Protein 7X2X (pdb70)

Structure (mmCIF, N/CA/C/O backbone):
data_7X2X
#
_entry.id   7X2X
#
_cell.length_a   78.616
_cell.length_b   78.616
_cell.length_c   163.064
_cell.angle_alpha   90.000
_cell.angle_beta   90.000
_cell.angle_gamma   90.000
#
_symmetry.space_group_name_H-M   'P 43 21 2'
#
loop_
_entity.id
_entity.type
_entity.pdbx_description
1 polymer PycR1
2 branched alpha-D-mannopyranose-(1-2)-alpha-D-mannopyranose-(1-6)-[alpha-D-mannopyranose-(1-3)]alpha-D-mannopyranose-(1-6)-[beta-D-mannopyranose-(6-3)]beta-D-mannopyranose-(1-4)-2-acetamido-2-deoxy-beta-D-glucopyranose-(1-4)-2-acetamido-2-deoxy-beta-D-glucopyranose
3 branched alpha-D-mannopyranose-(1-3)-alpha-D-mannopyranose-(1-6)-beta-D-mannopyranose-(1-4)-2-acetamido-2-deoxy-beta-D-glucopyranose-(1-4)-2-acetamido-2-deoxy-beta-D-glucopyranose
4 non-polymer GLYCEROL
5 non-polymer (1R,2E,6E,9E)-2,5,5,9-tetramethylcycloundeca-2,6,9-trien-1-ol
6 non-polymer 'CALCIUM ION'
7 non-polymer 1,2-ETHANEDIOL
8 non-polymer 'CHLORIDE ION'
9 water water
#
loop_
_atom_site.group_PDB
_atom_site.id
_atom_site.type_symbol
_atom_site.label_atom_id
_atom_site.label_alt_id
_atom_site.label_comp_id
_atom_site.label_asym_id
_atom_site.label_entity_id
_atom_site.label_seq_id
_atom_site.pdbx_PDB_ins_code
_atom_site.Cartn_x
_atom_site.Cartn_y
_atom_site.Cartn_z
_atom_site.occupancy
_atom_site.B_iso_or_equiv
_atom_site.auth_seq_id
_atom_site.auth_comp_id
_atom_site.auth_asym_id
_atom_site.auth_atom_id
_atom_site.pdbx_PDB_model_num
ATOM 1 N N . VAL A 1 49 ? 48.43651 59.68301 77.13474 1.000 57.14937 29 VAL A N 1
ATOM 2 C CA . VAL A 1 49 ? 48.53247 59.71039 78.59383 1.000 60.17459 29 VAL A CA 1
ATOM 3 C C . VAL A 1 49 ? 49.31865 60.94511 79.00416 1.000 49.98830 29 VAL A C 1
ATOM 4 O O . VAL A 1 49 ? 49.51216 61.21337 80.18882 1.000 59.89712 29 VAL A O 1
ATOM 8 N N . LYS A 1 50 ? 49.76793 61.69388 78.00535 1.000 49.73537 30 LYS A N 1
ATOM 9 C CA . LYS A 1 50 ? 50.26552 63.03914 78.23575 1.000 50.04122 30 LYS A CA 1
ATOM 10 C C . LYS A 1 50 ? 49.08552 63.98174 78.47289 1.000 41.67628 30 LYS A C 1
ATOM 11 O O . LYS A 1 50 ? 48.15400 64.03094 77.66564 1.000 42.90034 30 LYS A O 1
ATOM 17 N N . LEU A 1 51 ? 49.11792 64.71881 79.58907 1.000 41.47520 31 LEU A N 1
ATOM 18 C CA . LEU A 1 51 ? 48.13885 65.77229 79.85201 1.000 37.51320 31 LEU A CA 1
ATOM 19 C C . LEU A 1 51 ? 48.81651 67.13812 79.81400 1.000 39.87586 31 LEU A C 1
ATOM 20 O O . LEU A 1 51 ? 50.00569 67.25426 80.13694 1.000 41.57153 31 LEU A O 1
ATOM 25 N N . PRO A 1 52 ? 48.10571 68.20019 79.39453 1.000 35.77342 32 PRO A N 1
ATOM 26 C CA . PRO A 1 52 ? 46.70579 68.20122 78.94221 1.000 33.44418 32 PRO A CA 1
ATOM 27 C C . PRO A 1 52 ? 46.53337 67.55792 77.57847 1.000 33.58288 32 PRO A C 1
ATOM 28 O O . PRO A 1 52 ? 47.46678 67.53053 76.77888 1.000 32.76967 32 PRO A O 1
ATOM 32 N N . LEU A 1 53 ? 45.33191 67.04577 77.32983 1.000 30.41417 33 LEU A N 1
ATOM 33 C CA . LEU A 1 53 ? 45.02340 66.40269 76.07630 1.000 27.17903 33 LEU A CA 1
ATOM 34 C C . LEU A 1 53 ? 45.01948 67.41945 74.93905 1.000 27.66895 33 LEU A C 1
ATOM 35 O O . LEU A 1 53 ? 44.76104 68.60732 75.15013 1.000 29.69618 33 LEU A O 1
ATOM 40 N N . PRO A 1 54 ? 45.31889 66.98305 73.71945 1.000 31.13393 34 PRO A N 1
ATOM 41 C CA . PRO A 1 54 ? 45.30695 67.91317 72.58580 1.000 26.24443 34 PRO A CA 1
ATOM 42 C C . PRO A 1 54 ? 43.92697 68.52240 72.39470 1.000 29.74161 34 PRO A C 1
ATOM 43 O O . PRO A 1 54 ? 42.90749 67.84883 72.54399 1.000 30.46338 34 PRO A O 1
ATOM 47 N N . GLN A 1 55 ? 43.89745 69.80536 72.06048 1.000 29.70754 35 GLN A N 1
ATOM 48 C CA . GLN A 1 55 ? 42.62664 70.47829 71.82148 1.000 27.16140 35 GLN A CA 1
ATOM 49 C C . GLN A 1 55 ? 42.78672 71.49231 70.70195 1.000 29.84194 35 GLN A C 1
ATOM 50 O O . GLN A 1 55 ? 43.89545 71.95471 70.39919 1.000 30.79912 35 GLN A O 1
ATOM 56 N N . ARG A 1 56 ? 41.65840 71.83583 70.07908 1.000 23.85014 36 ARG A N 1
ATOM 57 C CA . ARG A 1 56 ? 41.63166 72.87526 69.06345 1.000 24.81972 36 ARG A CA 1
ATOM 58 C C . ARG A 1 56 ? 40.29752 73.61477 69.09860 1.000 25.60279 36 ARG A C 1
ATOM 59 O O . ARG A 1 56 ? 39.28096 73.08886 69.56088 1.000 27.20627 36 ARG A O 1
ATOM 67 N N . LEU A 1 57 ? 40.30792 74.82995 68.55891 1.000 25.82542 37 LEU A N 1
ATOM 68 C CA . LEU A 1 57 ? 39.09031 75.62054 68.44650 1.000 23.33853 37 LEU A CA 1
ATOM 69 C C . LEU A 1 57 ? 38.36634 75.30151 67.14202 1.000 26.92585 37 LEU A C 1
ATOM 70 O O . LEU A 1 57 ? 38.98729 75.26604 66.07729 1.000 26.85591 37 LEU A O 1
ATOM 75 N N . LEU A 1 58 ? 37.03212 75.09067 67.21408 1.000 24.52500 38 LEU A N 1
ATOM 76 C CA . LEU A 1 58 ? 36.21307 74.94751 66.01166 1.000 21.74779 38 LEU A CA 1
ATOM 77 C C . LEU A 1 58 ? 35.58189 76.26412 65.58218 1.000 22.87599 38 LEU A C 1
ATOM 78 O O . LEU A 1 58 ? 35.55038 76.58461 64.39213 1.000 26.12855 38 LEU A O 1
ATOM 83 N N . HIS A 1 59 ? 35.05252 77.03396 66.53395 1.000 23.34507 39 HIS A N 1
ATOM 84 C CA . HIS A 1 59 ? 34.34268 78.25085 66.17002 1.000 22.53972 39 HIS A CA 1
ATOM 85 C C . HIS A 1 59 ? 34.14238 79.10329 67.41049 1.000 23.35807 39 HIS A C 1
ATOM 86 O O . HIS A 1 59 ? 33.86500 78.56775 68.48411 1.000 23.54800 39 HIS A O 1
ATOM 93 N N . ASP A 1 60 ? 34.26358 80.42931 67.23975 1.000 24.78154 40 ASP A N 1
ATOM 94 C CA . ASP A 1 60 ? 33.86008 81.43851 68.21832 1.000 26.06792 40 ASP A CA 1
ATOM 95 C C . ASP A 1 60 ? 32.63212 82.15767 67.68572 1.000 24.08976 40 ASP A C 1
ATOM 96 O O . ASP A 1 60 ? 32.58599 82.52840 66.50540 1.000 26.98147 40 ASP A O 1
ATOM 101 N N . TRP A 1 61 ? 31.66224 82.41921 68.56855 1.000 21.85971 41 TRP A N 1
ATOM 102 C CA . TRP A 1 61 ? 30.58915 83.34828 68.27851 1.000 22.46868 41 TRP A CA 1
ATOM 103 C C . TRP A 1 61 ? 31.00468 84.76190 68.72189 1.000 24.40274 41 TRP A C 1
ATOM 104 O O . TRP A 1 61 ? 32.13212 84.98231 69.17038 1.000 25.66948 41 TRP A O 1
ATOM 115 N N . ALA A 1 62 ? 30.08876 85.72277 68.60149 1.000 26.32437 42 ALA A N 1
ATOM 116 C CA . ALA A 1 62 ? 30.41681 87.11579 68.90094 1.000 27.91922 42 ALA A CA 1
ATOM 117 C C . ALA A 1 62 ? 30.43529 87.38809 70.40805 1.000 27.83001 42 ALA A C 1
ATOM 118 O O . ALA A 1 62 ? 29.87771 86.64362 71.22727 1.000 25.63501 42 ALA A O 1
ATOM 120 N N . ASN A 1 63 ? 31.09550 88.47983 70.79378 1.000 23.59760 43 ASN A N 1
ATOM 121 C CA . ASN A 1 63 ? 30.98880 88.90222 72.18367 1.000 23.31419 43 ASN A CA 1
ATOM 122 C C . ASN A 1 63 ? 29.51876 88.99334 72.59406 1.000 20.54390 43 ASN A C 1
ATOM 123 O O . ASN A 1 63 ? 28.67324 89.44130 71.81708 1.000 24.20277 43 ASN A O 1
ATOM 128 N N . GLY A 1 64 ? 29.21844 88.56708 73.82897 1.000 21.79853 44 GLY A N 1
ATOM 129 C CA . GLY A 1 64 ? 27.86188 88.62169 74.35930 1.000 20.94613 44 GLY A CA 1
ATOM 130 C C . GLY A 1 64 ? 27.08859 87.32625 74.21357 1.000 25.65010 44 GLY A C 1
ATOM 131 O O . GLY A 1 64 ? 26.01265 87.18624 74.82736 1.000 25.12871 44 GLY A O 1
ATOM 132 N N . SER A 1 65 ? 27.60272 86.39021 73.43125 1.000 22.15806 45 SER A N 1
ATOM 133 C CA . SER A 1 65 ? 26.92500 85.12259 73.15805 1.000 19.65693 45 SER A CA 1
ATOM 134 C C . SER A 1 65 ? 27.31549 84.04125 74.17214 1.000 21.95633 45 SER A C 1
ATOM 135 O O . SER A 1 65 ? 28.29158 84.14829 74.92256 1.000 20.57413 45 SER A O 1
ATOM 138 N N . TRP A 1 66 ? 26.53077 82.95628 74.17663 1.000 18.04522 46 TRP A N 1
ATOM 139 C CA . TRP A 1 66 ? 26.61673 81.96149 75.23961 1.000 16.89038 46 TRP A CA 1
ATOM 140 C C . TRP A 1 66 ? 26.13355 80.65241 74.61935 1.000 19.08743 46 TRP A C 1
ATOM 141 O O . TRP A 1 66 ? 24.94032 80.54546 74.30390 1.000 19.59035 46 TRP A O 1
ATOM 152 N N . VAL A 1 67 ? 27.02767 79.67859 74.45911 1.000 18.80665 47 VAL A N 1
ATOM 153 C CA . VAL A 1 67 ? 26.64346 78.34246 73.97422 1.000 18.32237 47 VAL A CA 1
ATOM 154 C C . VAL A 1 67 ? 26.50574 77.47310 75.21636 1.000 17.87577 47 VAL A C 1
ATOM 155 O O . VAL A 1 67 ? 27.45044 77.35334 76.01161 1.000 19.69387 47 VAL A O 1
ATOM 159 N N . GLU A 1 68 ? 25.31897 76.89212 75.39337 1.000 18.63227 48 GLU A N 1
ATOM 160 C CA . GLU A 1 68 ? 24.92772 76.26863 76.65111 1.000 17.90326 48 GLU A CA 1
ATOM 161 C C . GLU A 1 68 ? 24.93260 74.74038 76.64351 1.000 19.65041 48 GLU A C 1
ATOM 162 O O . GLU A 1 68 ? 25.22705 74.14329 77.68223 1.000 20.16241 48 GLU A O 1
ATOM 168 N N . ASN A 1 69 ? 24.62268 74.08349 75.52085 1.000 18.41190 49 ASN A N 1
ATOM 169 C CA . ASN A 1 69 ? 24.61798 72.62934 75.53664 1.000 18.54468 49 ASN A CA 1
ATOM 170 C C . ASN A 1 69 ? 24.78069 72.10075 74.11296 1.000 18.59362 49 ASN A C 1
ATOM 171 O O . ASN A 1 69 ? 24.84424 72.86589 73.14263 1.000 18.58383 49 ASN A O 1
ATOM 176 N N . ILE A 1 70 ? 24.87505 70.77133 74.01397 1.000 18.55684 50 ILE A N 1
ATOM 177 C CA . ILE A 1 70 ? 25.26643 70.11963 72.76495 1.000 18.77637 50 ILE A CA 1
ATOM 178 C C . ILE A 1 70 ? 24.63154 68.73861 72.66709 1.000 19.27862 50 ILE A C 1
ATOM 179 O O . ILE A 1 70 ? 24.64660 67.95604 73.62251 1.000 20.39208 50 ILE A O 1
ATOM 184 N N . SER A 1 71 ? 24.18932 68.41317 71.44556 1.000 17.96092 51 SER A N 1
ATOM 185 C CA . SER A 1 71 ? 23.78711 67.06342 71.05501 1.000 19.81172 51 SER A CA 1
ATOM 186 C C . SER A 1 71 ? 24.47221 66.77496 69.73204 1.000 19.76619 51 SER A C 1
ATOM 187 O O . SER A 1 71 ? 24.45000 67.62050 68.84454 1.000 22.59849 51 SER A O 1
ATOM 190 N N . VAL A 1 72 ? 25.01091 65.56722 69.57630 1.000 18.97261 52 VAL A N 1
ATOM 191 C CA . VAL A 1 72 ? 25.65162 65.16688 68.31866 1.000 20.76024 52 VAL A CA 1
ATOM 192 C C . VAL A 1 72 ? 24.63967 64.34070 67.52461 1.000 20.24496 52 VAL A C 1
ATOM 193 O O . VAL A 1 72 ? 23.98130 63.44616 68.07903 1.000 21.87974 52 VAL A O 1
ATOM 197 N N . ARG A 1 73 ? 24.47903 64.66792 66.23931 1.000 19.60172 53 ARG A N 1
ATOM 198 C CA . ARG A 1 73 ? 23.54983 63.94575 65.39056 1.000 22.51667 53 ARG A CA 1
ATOM 199 C C . ARG A 1 73 ? 24.12374 62.59207 65.00372 1.000 23.88091 53 ARG A C 1
ATOM 200 O O . ARG A 1 73 ? 25.32792 62.36994 65.10287 1.000 22.13381 53 ARG A O 1
ATOM 208 N N . PRO A 1 74 ? 23.26795 61.65538 64.58267 1.000 22.46111 54 PRO A N 1
ATOM 209 C CA . PRO A 1 74 ? 23.81233 60.38472 64.07579 1.000 23.08132 54 PRO A CA 1
ATOM 210 C C . PRO A 1 74 ? 24.80923 60.57939 62.95524 1.000 23.99111 54 PRO A C 1
ATOM 211 O O . PRO A 1 74 ? 25.76272 59.78569 62.85452 1.000 25.66538 54 PRO A O 1
ATOM 215 N N . ASN A 1 75 ? 24.63303 61.59616 62.12479 1.000 23.07579 55 ASN A N 1
ATOM 216 C CA . ASN A 1 75 ? 25.59525 61.84502 61.05282 1.000 25.23306 55 ASN A CA 1
ATOM 217 C C . ASN A 1 75 ? 26.88264 62.53301 61.53225 1.000 26.84607 55 ASN A C 1
ATOM 218 O O . ASN A 1 75 ? 27.77561 62.79560 60.71194 1.000 26.22417 55 ASN A O 1
ATOM 223 N N . GLY A 1 76 ? 27.02780 62.80399 62.84106 1.000 21.22769 56 GLY A N 1
ATOM 224 C CA . GLY A 1 76 ? 28.25065 63.38355 63.36436 1.000 21.92536 56 GLY A CA 1
ATOM 225 C C . GLY A 1 76 ? 28.26167 64.89802 63.49097 1.000 20.26865 56 GLY A C 1
ATOM 226 O O . GLY A 1 76 ? 29.16651 65.43040 64.15452 1.000 23.52757 56 GLY A O 1
ATOM 227 N N . ASN A 1 77 ? 27.30030 65.59583 62.89153 1.000 21.20400 57 ASN A N 1
ATOM 228 C CA . ASN A 1 77 ? 27.23701 67.04358 63.04150 1.000 19.47610 57 ASN A CA 1
ATOM 229 C C . ASN A 1 77 ? 26.87097 67.39094 64.47989 1.000 21.96718 57 ASN A C 1
ATOM 230 O O . ASN A 1 77 ? 26.16697 66.63424 65.15730 1.000 21.74157 57 ASN A O 1
ATOM 235 N N . LEU A 1 78 ? 27.35521 68.54842 64.93293 1.000 20.93359 58 LEU A N 1
ATOM 236 C CA . LEU A 1 78 ? 27.00009 69.05189 66.26461 1.000 20.34521 58 LEU A CA 1
ATOM 237 C C . LEU A 1 78 ? 25.79873 69.97054 66.18758 1.000 20.33044 58 LEU A C 1
ATOM 238 O O . LEU A 1 78 ? 25.71975 70.84029 65.31303 1.000 21.76859 58 LEU A O 1
ATOM 243 N N . LEU A 1 79 ? 24.87006 69.80457 67.13693 1.000 19.13905 59 LEU A N 1
ATOM 244 C CA . LEU A 1 79 ? 23.79700 70.76432 67.35381 1.000 19.88929 59 LEU A CA 1
ATOM 245 C C . LEU A 1 79 ? 24.03363 71.41279 68.71104 1.000 20.02172 59 LEU A C 1
ATOM 246 O O . LEU A 1 79 ? 24.11849 70.70988 69.72562 1.000 21.15053 59 LEU A O 1
ATOM 251 N N . VAL A 1 80 ? 24.17232 72.73098 68.73585 1.000 19.39699 60 VAL A N 1
ATOM 252 C CA . VAL A 1 80 ? 24.41592 73.42301 70.00142 1.000 19.79779 60 VAL A CA 1
ATOM 253 C C . VAL A 1 80 ? 23.31253 74.44079 70.26293 1.000 18.15526 60 VAL A C 1
ATOM 254 O O . VAL A 1 80 ? 22.79650 75.10116 69.35061 1.000 18.50850 60 VAL A O 1
ATOM 258 N N . SER A 1 81 ? 22.91083 74.53798 71.53470 1.000 19.54291 61 SER A N 1
ATOM 259 C CA . SER A 1 81 ? 21.88416 75.49247 71.93970 1.000 19.76824 61 SER A CA 1
ATOM 260 C C . SER A 1 81 ? 22.55054 76.72772 72.52505 1.000 17.89566 61 SER A C 1
ATOM 261 O O . SER A 1 81 ? 23.57236 76.61239 73.22225 1.000 21.20948 61 SER A O 1
ATOM 264 N N . THR A 1 82 ? 22.00908 77.89505 72.21303 1.000 17.96205 62 THR A N 1
ATOM 265 C CA . THR A 1 82 ? 22.53398 79.14337 72.77935 1.000 16.16434 62 THR A CA 1
ATOM 266 C C . THR A 1 82 ? 21.53389 79.77671 73.72785 1.000 19.30755 62 THR A C 1
ATOM 267 O O . THR A 1 82 ? 20.31754 79.69652 73.53823 1.000 18.14509 62 THR A O 1
ATOM 271 N N . SER A 1 83 ? 22.08965 80.45632 74.71750 1.000 20.04030 63 SER A N 1
ATOM 272 C CA . SER A 1 83 ? 21.31666 81.22996 75.68895 1.000 16.61298 63 SER A CA 1
ATOM 273 C C . SER A 1 83 ? 21.22998 82.70670 75.30620 1.000 20.26849 63 SER A C 1
ATOM 274 O O . SER A 1 83 ? 20.15188 83.30663 75.41529 1.000 21.78880 63 SER A O 1
ATOM 277 N N . THR A 1 84 ? 22.32336 83.29666 74.80282 1.000 19.64066 64 THR A N 1
ATOM 278 C CA . THR A 1 84 ? 22.37248 84.69673 74.38985 1.000 19.11828 64 THR A CA 1
ATOM 279 C C . THR A 1 84 ? 23.16543 84.74276 73.08959 1.000 17.65612 64 THR A C 1
ATOM 280 O O . THR A 1 84 ? 23.96926 83.83776 72.83340 1.000 20.51878 64 THR A O 1
ATOM 284 N N . PRO A 1 85 ? 22.93418 85.74776 72.23003 1.000 20.18724 65 PRO A N 1
ATOM 285 C CA . PRO A 1 85 ? 21.99183 86.86780 72.39985 1.000 21.28538 65 PRO A CA 1
ATOM 286 C C . PRO A 1 85 ? 20.57239 86.45976 72.10849 1.000 22.24245 65 PRO A C 1
ATOM 287 O O . PRO A 1 85 ? 19.68244 87.27855 72.29470 1.000 23.99735 65 PRO A O 1
ATOM 291 N N . ASP A 1 86 ? 20.36644 85.23009 71.63870 1.000 21.67524 66 ASP A N 1
ATOM 292 C CA . ASP A 1 86 ? 19.03359 84.71650 71.36502 1.000 19.52216 66 ASP A CA 1
ATOM 293 C C . ASP A 1 86 ? 19.05050 83.23264 71.65857 1.000 18.79347 66 ASP A C 1
ATOM 294 O O . ASP A 1 86 ? 20.09985 82.65539 71.94258 1.000 19.97675 66 ASP A O 1
ATOM 299 N N . GLY A 1 87 ? 17.84718 82.64471 71.69522 1.000 18.19181 67 GLY A N 1
ATOM 300 C CA . GLY A 1 87 ? 17.72824 81.22843 72.00298 1.000 18.60479 67 GLY A CA 1
ATOM 301 C C . GLY A 1 87 ? 17.63278 80.45196 70.70135 1.000 17.95538 67 GLY A C 1
ATOM 302 O O . GLY A 1 87 ? 16.54663 80.36510 70.13685 1.000 19.84275 67 GLY A O 1
ATOM 303 N N . SER A 1 88 ? 18.75112 79.92238 70.23397 1.000 17.41014 68 SER A N 1
ATOM 304 C CA . SER A 1 88 ? 18.85190 79.34491 68.89142 1.000 18.22614 68 SER A CA 1
ATOM 305 C C . SER A 1 88 ? 19.56459 78.00856 68.96728 1.000 18.89748 68 SER A C 1
ATOM 306 O O . SER A 1 88 ? 20.34055 77.73682 69.87720 1.000 18.22145 68 SER A O 1
ATOM 309 N N . VAL A 1 89 ? 19.35689 77.17931 67.93717 1.000 19.76387 69 VAL A N 1
ATOM 310 C CA . VAL A 1 89 ? 20.17856 75.99751 67.73344 1.000 18.08177 69 VAL A CA 1
ATOM 311 C C . VAL A 1 89 ? 21.01476 76.25881 66.49406 1.000 19.77365 69 VAL A C 1
ATOM 312 O O . VAL A 1 89 ? 20.48147 76.70897 65.47532 1.000 19.94322 69 VAL A O 1
ATOM 316 N N . TRP A 1 90 ? 22.31833 76.05403 66.62625 1.000 19.03818 70 TRP A N 1
ATOM 317 C CA . TRP A 1 90 ? 23.27597 76.17506 65.53488 1.000 19.64366 70 TRP A CA 1
ATOM 318 C C . TRP A 1 90 ? 23.79526 74.78382 65.23300 1.000 21.27462 70 TRP A C 1
ATOM 319 O O . TRP A 1 90 ? 23.86519 73.92509 66.11876 1.000 20.81781 70 TRP A O 1
ATOM 330 N N . GLN A 1 91 ? 24.18943 74.56217 63.97132 1.000 21.61476 71 GLN A N 1
ATOM 331 C CA . GLN A 1 91 ? 24.75507 73.27288 63.57258 1.000 22.16667 71 GLN A CA 1
ATOM 332 C C . GLN A 1 91 ? 26.18775 73.48116 63.12430 1.000 21.22880 71 GLN A C 1
ATOM 333 O O . GLN A 1 91 ? 26.45875 74.39873 62.34070 1.000 23.61467 71 GLN A O 1
ATOM 339 N N . ILE A 1 92 ? 27.09781 72.66459 63.63942 1.000 21.18090 72 ILE A N 1
ATOM 340 C CA . ILE A 1 92 ? 28.47297 72.61999 63.15245 1.000 22.98653 72 ILE A CA 1
ATOM 341 C C . ILE A 1 92 ? 28.55622 71.36951 62.29276 1.000 22.99298 72 ILE A C 1
ATOM 342 O O . ILE A 1 92 ? 28.47384 70.23737 62.80751 1.000 23.13198 72 ILE A O 1
ATOM 347 N N . LYS A 1 93 ? 28.66717 71.57301 60.97651 1.000 21.67757 73 LYS A N 1
ATOM 348 C CA . LYS A 1 93 ? 28.64465 70.45916 60.02963 1.000 21.43137 73 LYS A CA 1
ATOM 349 C C . LYS A 1 93 ? 30.04995 69.89440 59.88719 1.000 22.51764 73 LYS A C 1
ATOM 350 O O . LYS A 1 93 ? 31.01914 70.64987 59.74151 1.000 24.67884 73 LYS A O 1
ATOM 356 N N . GLU A 1 94 ? 30.14945 68.56711 59.93824 1.000 20.66291 74 GLU A N 1
ATOM 357 C CA . GLU A 1 94 ? 31.40274 67.84716 59.73213 1.000 23.70719 74 GLU A CA 1
ATOM 358 C C . GLU A 1 94 ? 32.47574 68.42711 60.65421 1.000 25.26575 74 GLU A C 1
ATOM 359 O O . GLU A 1 94 ? 33.48346 68.96321 60.18780 1.000 23.66991 74 GLU A O 1
ATOM 365 N N . PRO A 1 95 ? 32.27727 68.32932 61.97268 1.000 22.21108 75 PRO A N 1
ATOM 366 C CA . PRO A 1 95 ? 33.12870 69.07276 62.92319 1.000 23.44908 75 PRO A CA 1
ATOM 367 C C . PRO A 1 95 ? 34.57863 68.63504 62.96380 1.000 26.34358 75 PRO A C 1
ATOM 368 O O . PRO A 1 95 ? 35.40453 69.35392 63.54529 1.000 24.60785 75 PRO A O 1
ATOM 372 N N . TRP A 1 96 ? 34.92091 67.48935 62.36496 1.000 23.88012 76 TRP A N 1
ATOM 373 C CA . TRP A 1 96 ? 36.30362 67.04189 62.25379 1.000 23.88686 76 TRP A CA 1
ATOM 374 C C . TRP A 1 96 ? 37.11053 67.86493 61.24251 1.000 21.29965 76 TRP A C 1
ATOM 375 O O . TRP A 1 96 ? 38.33262 67.72146 61.21850 1.000 23.84217 76 TRP A O 1
ATOM 386 N N . LYS A 1 97 ? 36.46728 68.69818 60.41657 1.000 20.80358 77 LYS A N 1
ATOM 387 C CA . LYS A 1 97 ? 37.19772 69.61570 59.53335 1.000 20.34622 77 LYS A CA 1
ATOM 388 C C . LYS A 1 97 ? 37.99323 70.61927 60.36413 1.000 26.26444 77 LYS A C 1
ATOM 389 O O . LYS A 1 97 ? 37.62039 70.94928 61.48953 1.000 25.11690 77 LYS A O 1
ATOM 395 N N . ASP A 1 98 ? 39.11528 71.08248 59.81211 1.000 24.32933 78 ASP A N 1
ATOM 396 C CA . ASP A 1 98 ? 39.84887 72.19270 60.42776 1.000 27.85013 78 ASP A CA 1
ATOM 397 C C . ASP A 1 98 ? 38.95770 73.41038 60.60987 1.000 27.55444 78 ASP A C 1
ATOM 398 O O . ASP A 1 98 ? 39.01637 74.07654 61.65360 1.000 29.79269 78 ASP A O 1
ATOM 403 N N . GLN A 1 99 ? 38.11284 73.69596 59.61860 1.000 26.21300 79 GLN A N 1
ATOM 404 C CA . GLN A 1 99 ? 37.28671 74.90247 59.54545 1.000 29.09222 79 GLN A CA 1
ATOM 405 C C . GLN A 1 99 ? 35.88153 74.49360 59.14324 1.000 27.65348 79 GLN A C 1
ATOM 406 O O . GLN A 1 99 ? 35.46815 74.70455 58.00327 1.000 27.87297 79 GLN A O 1
ATOM 412 N N . PRO A 1 100 ? 35.11813 73.89970 60.05767 1.000 24.25913 80 PRO A N 1
ATOM 413 C CA . PRO A 1 100 ? 33.77740 73.42434 59.69148 1.000 24.71767 80 PRO A CA 1
ATOM 414 C C . PRO A 1 100 ? 32.79577 74.56263 59.51198 1.000 26.53664 80 PRO A C 1
ATOM 415 O O . PRO A 1 100 ? 32.91566 75.61925 60.13809 1.000 27.40148 80 PRO A O 1
ATOM 419 N N . GLU A 1 101 ? 31.80865 74.33155 58.65594 1.000 23.19650 81 GLU A N 1
ATOM 420 C CA . GLU A 1 101 ? 30.71978 75.28989 58.47499 1.000 23.46678 81 GLU A CA 1
ATOM 421 C C . GLU A 1 101 ? 29.86006 75.33439 59.72504 1.000 24.41056 81 GLU A C 1
ATOM 422 O O . GLU A 1 101 ? 29.54629 74.29998 60.31941 1.000 24.58235 81 GLU A O 1
ATOM 428 N N . VAL A 1 102 ? 29.44666 76.54110 60.09679 1.000 23.08951 82 VAL A N 1
ATOM 429 C CA . VAL A 1 102 ? 28.61513 76.76094 61.28729 1.000 22.76213 82 VAL A CA 1
ATOM 430 C C . VAL A 1 102 ? 27.40450 77.55728 60.83249 1.000 26.84062 82 VAL A C 1
ATOM 431 O O . VAL A 1 102 ? 27.56171 78.65924 60.28759 1.000 32.48598 82 VAL A O 1
ATOM 435 N N . GLU A 1 103 ? 26.20541 76.99803 61.00159 1.000 24.03765 83 GLU A N 1
ATOM 436 C CA . GLU A 1 103 ? 25.01979 77.56835 60.38119 1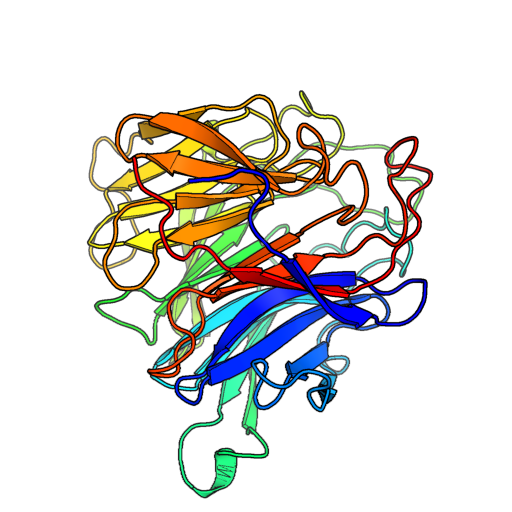.000 24.75478 83 GLU A CA 1
ATOM 437 C C . GLU A 1 103 ? 23.88629 77.61566 61.39312 1.000 26.26646 83 GLU A C 1
ATOM 438 O O . GLU A 1 103 ? 23.73566 76.68825 62.18426 1.000 25.25201 83 GLU A O 1
ATOM 444 N N . LEU A 1 104 ? 23.08303 78.68066 61.35043 1.000 23.52989 84 LEU A N 1
ATOM 445 C CA . LEU A 1 104 ? 21.89714 78.75442 62.20338 1.000 22.07017 84 LEU A CA 1
ATOM 446 C C . LEU A 1 104 ? 20.85955 77.74163 61.74082 1.000 26.17918 84 LEU A C 1
ATOM 447 O O . LEU A 1 104 ? 20.51475 77.68813 60.55087 1.000 27.99974 84 LEU A O 1
ATOM 452 N N . VAL A 1 105 ? 20.36270 76.92737 62.66440 1.000 22.26422 85 VAL A N 1
ATOM 453 C CA . VAL A 1 105 ? 19.25698 76.02383 62.36957 1.000 20.88811 85 VAL A CA 1
ATOM 454 C C . VAL A 1 105 ? 17.92248 76.70363 62.61486 1.000 21.48576 85 VAL A C 1
ATOM 455 O O . VAL A 1 105 ? 17.03140 76.68931 61.75952 1.000 24.32261 85 VAL A O 1
ATOM 459 N N . TYR A 1 106 ? 17.74820 77.30782 63.80773 1.000 20.64847 86 TYR A N 1
ATOM 460 C CA . TYR A 1 106 ? 16.45249 77.86029 64.12800 1.000 20.48471 86 TYR A CA 1
ATOM 461 C C . TYR A 1 106 ? 16.59888 78.76860 65.33744 1.000 19.61625 86 TYR A C 1
ATOM 462 O O . TYR A 1 106 ? 17.29329 78.39139 66.28848 1.000 21.04535 86 TYR A O 1
ATOM 471 N N . ASN A 1 107 ? 15.99056 79.95430 65.26337 1.000 18.97668 87 ASN A N 1
ATOM 472 C CA . ASN A 1 107 ? 15.85725 80.87582 66.40141 1.000 18.59294 87 ASN A CA 1
ATOM 473 C C . ASN A 1 107 ? 14.45372 80.67824 66.95653 1.000 17.22851 87 ASN A C 1
ATOM 474 O O . ASN A 1 107 ? 13.47129 80.86329 66.23729 1.000 20.76833 87 ASN A O 1
ATOM 479 N N . PHE A 1 108 ? 14.35732 80.31149 68.25278 1.000 18.43437 88 PHE A N 1
ATOM 480 C CA . PHE A 1 108 ? 13.10315 79.96912 68.91757 1.000 18.81760 88 PHE A CA 1
ATOM 481 C C . PHE A 1 108 ? 12.40408 81.16345 69.55995 1.000 17.87860 88 PHE A C 1
ATOM 482 O O . PHE A 1 108 ? 11.52553 80.96452 70.41873 1.000 18.93104 88 PHE A O 1
ATOM 490 N N . ASP A 1 109 ? 12.69092 82.37258 69.06167 1.000 17.98881 89 ASP A N 1
ATOM 491 C CA . ASP A 1 109 ? 12.08123 83.60962 69.53677 1.000 17.90780 89 ASP A CA 1
ATOM 492 C C . ASP A 1 109 ? 10.55444 83.56139 69.65400 1.000 18.58787 89 ASP A C 1
ATOM 493 O O . ASP A 1 109 ? 9.99575 84.21727 70.53725 1.000 18.60049 89 ASP A O 1
ATOM 498 N N . GLN A 1 110 ? 9.85483 82.84338 68.75859 1.000 17.03326 90 GLN A N 1
ATOM 499 C CA . GLN A 1 110 ? 8.39824 82.76468 68.87207 1.000 18.09117 90 GLN A CA 1
ATOM 500 C C . GLN A 1 110 ? 7.95412 82.40937 70.29202 1.000 19.50438 90 GLN A C 1
ATOM 501 O O . GLN A 1 110 ? 6.94287 82.93783 70.77762 1.000 20.30298 90 GLN A O 1
ATOM 507 N N . TRP A 1 111 ? 8.71467 81.54411 70.97294 1.000 16.85683 91 TRP A N 1
ATOM 508 C CA . TRP A 1 111 ? 8.34227 81.03887 72.29464 1.000 18.02594 91 TRP A CA 1
ATOM 509 C C . TRP A 1 111 ? 9.28729 81.46500 73.41125 1.000 18.62255 91 TRP A C 1
ATOM 510 O O . TRP A 1 111 ? 8.83117 81.54588 74.56065 1.000 18.58476 91 TRP A O 1
ATOM 521 N N . VAL A 1 112 ? 10.56763 81.73680 73.12442 1.000 17.29175 92 VAL A N 1
ATOM 522 C CA . VAL A 1 112 ? 11.55234 81.88950 74.20835 1.000 17.93724 92 VAL A CA 1
ATOM 523 C C . VAL A 1 112 ? 12.61834 82.90709 73.80902 1.000 16.55591 92 VAL A C 1
ATOM 524 O O . VAL A 1 112 ? 12.87765 83.14749 72.62552 1.000 17.96541 92 VAL A O 1
ATOM 528 N N . ASP A 1 113 ? 13.21915 83.52131 74.82489 1.000 16.60014 93 ASP A N 1
ATOM 529 C CA . ASP A 1 113 ? 14.35872 84.41691 74.62538 1.000 17.76763 93 ASP A CA 1
ATOM 530 C C . ASP A 1 113 ? 15.69087 83.68501 74.69262 1.000 16.83442 93 ASP A C 1
ATOM 531 O O . ASP A 1 113 ? 16.70128 84.16134 74.12576 1.000 18.31710 93 ASP A O 1
ATOM 536 N N . ARG A 1 114 ? 15.75053 82.57473 75.44708 1.000 16.86593 94 ARG A N 1
ATOM 537 C CA . ARG A 1 114 ? 16.97402 81.80643 75.64885 1.000 16.12140 94 ARG A CA 1
ATOM 538 C C . ARG A 1 114 ? 16.64704 80.33003 75.57803 1.000 15.91997 94 ARG A C 1
ATOM 539 O O . ARG A 1 114 ? 15.57664 79.92222 76.04399 1.000 18.45330 94 ARG A O 1
ATOM 547 N N . LEU A 1 115 ? 17.57818 79.53112 75.03559 1.000 16.50366 95 LEU A N 1
ATOM 548 C CA . LEU A 1 115 ? 17.56973 78.09175 75.24244 1.000 17.43685 95 LEU A CA 1
ATOM 549 C C . LEU A 1 115 ? 18.56124 77.72148 76.33496 1.000 18.85158 95 LEU A C 1
ATOM 550 O O . LEU A 1 115 ? 19.57826 78.39156 76.55811 1.000 18.58499 95 LEU A O 1
ATOM 555 N N . ILE A 1 116 ? 18.26076 76.62138 77.02155 1.000 18.00318 96 ILE A N 1
ATOM 556 C CA . ILE A 1 116 ? 19.20751 76.06587 77.97894 1.000 16.67513 96 ILE A CA 1
ATOM 557 C C . ILE A 1 116 ? 19.64993 74.72242 77.39155 1.000 21.12008 96 ILE A C 1
ATOM 558 O O . ILE A 1 116 ? 20.46636 74.70220 76.45928 1.000 20.80174 96 ILE A O 1
ATOM 563 N N . GLY A 1 117 ? 19.09301 73.58975 77.85888 1.000 19.25108 97 GLY A N 1
ATOM 564 C CA . GLY A 1 117 ? 19.58880 72.28886 77.41968 1.000 18.20734 97 GLY A CA 1
ATOM 565 C C . GLY A 1 117 ? 18.97003 71.78686 76.10477 1.000 19.30839 97 GLY A C 1
ATOM 566 O O . GLY A 1 117 ? 17.96625 72.29655 75.59650 1.000 19.67200 97 GLY A O 1
ATOM 567 N N . ILE A 1 118 ? 19.64270 70.77181 75.54755 1.000 19.14320 98 ILE A N 1
ATOM 568 C CA . ILE A 1 118 ? 19.19026 70.03914 74.35923 1.000 19.24415 98 ILE A CA 1
ATOM 569 C C . ILE A 1 118 ? 19.44135 68.56367 74.62868 1.000 20.77494 98 ILE A C 1
ATOM 570 O O . ILE A 1 118 ? 20.42574 68.20074 75.28050 1.000 19.48308 98 ILE A O 1
ATOM 575 N N . GLY A 1 119 ? 18.54189 67.70177 74.11470 1.000 19.42634 99 GLY A N 1
ATOM 576 C CA . GLY A 1 119 ? 18.82807 66.27180 74.15586 1.000 20.66444 99 GLY A CA 1
ATOM 577 C C . GLY A 1 119 ? 18.11403 65.50500 73.05955 1.000 20.00084 99 GLY A C 1
ATOM 578 O O . GLY A 1 119 ? 16.99041 65.85363 72.68819 1.000 22.07603 99 GLY A O 1
ATOM 579 N N . GLU A 1 120 ? 18.77376 64.48107 72.51747 1.000 21.52195 100 GLU A N 1
ATOM 580 C CA . GLU A 1 120 ? 18.14707 63.67764 71.46800 1.000 19.76022 100 GLU A CA 1
ATOM 581 C C . GLU A 1 120 ? 17.07735 62.77039 72.05918 1.000 22.46811 100 GLU A C 1
ATOM 582 O O . GLU A 1 120 ? 17.23791 62.23818 73.15841 1.000 24.21902 100 GLU A O 1
ATOM 588 N N . THR A 1 121 ? 16.00192 62.56968 71.29748 1.000 20.72436 101 THR A N 1
ATOM 589 C CA . THR A 1 121 ? 14.94969 61.64648 71.70835 1.000 23.48295 101 THR A CA 1
ATOM 590 C C . THR A 1 121 ? 15.04507 60.37975 70.84930 1.000 23.27016 101 THR A C 1
ATOM 591 O O . THR A 1 121 ? 16.00919 59.60879 70.99510 1.000 25.28415 101 THR A O 1
ATOM 595 N N . THR A 1 122 ? 14.06761 60.16574 69.98248 1.000 25.10979 102 THR A N 1
ATOM 596 C CA . THR A 1 122 ? 14.20776 59.13063 68.96533 1.000 26.00468 102 THR A CA 1
ATOM 597 C C . THR A 1 122 ? 15.22333 59.61711 67.93090 1.000 28.58135 102 THR A C 1
ATOM 598 O O . THR A 1 122 ? 15.61658 60.78081 67.92816 1.000 24.91061 102 THR A O 1
ATOM 602 N N . PRO A 1 123 ? 15.69529 58.76427 67.02532 1.000 26.90539 103 PRO A N 1
ATOM 603 C CA . PRO A 1 123 ? 16.86946 59.16766 66.23778 1.000 23.81955 103 PRO A CA 1
ATOM 604 C C . PRO A 1 123 ? 16.64630 60.43226 65.41749 1.000 24.02611 103 PRO A C 1
ATOM 605 O O . PRO A 1 123 ? 15.70076 60.54584 64.63267 1.000 26.61800 103 PRO A O 1
ATOM 609 N N . ASP A 1 124 ? 17.54806 61.40803 65.62925 1.000 23.51723 104 ASP A N 1
ATOM 610 C CA . ASP A 1 124 ? 17.54764 62.68818 64.91206 1.000 22.82468 104 ASP A CA 1
ATOM 611 C C . ASP A 1 124 ? 16.30092 63.52713 65.18441 1.000 22.42592 104 ASP A C 1
ATOM 612 O O . ASP A 1 124 ? 15.91962 64.36540 64.37512 1.000 23.89834 104 ASP A O 1
ATOM 617 N N . LYS A 1 125 ? 15.69712 63.34988 66.35230 1.000 21.39512 105 LYS A N 1
ATOM 618 C CA . LYS A 1 125 ? 14.79106 64.34865 66.90572 1.000 21.94754 105 LYS A CA 1
ATOM 619 C C . LYS A 1 125 ? 15.39535 64.83414 68.22326 1.000 19.35174 105 LYS A C 1
ATOM 620 O O . LYS A 1 125 ? 16.09107 64.07924 68.91516 1.000 21.50731 105 LYS A O 1
ATOM 626 N N . TYR A 1 126 ? 15.13201 66.10963 68.55857 1.000 20.53614 106 TYR A N 1
ATOM 627 C CA . TYR A 1 126 ? 15.77548 66.74547 69.71380 1.000 19.27087 106 TYR A CA 1
ATOM 628 C C . TYR A 1 126 ? 14.77423 67.61151 70.46131 1.000 19.29469 106 TYR A C 1
ATOM 629 O O . TYR A 1 126 ? 13.93694 68.28714 69.86078 1.000 20.25177 106 TYR A O 1
ATOM 638 N N . VAL A 1 127 ? 14.87525 67.58008 71.77997 1.000 19.96601 107 VAL A N 1
ATOM 639 C CA . VAL A 1 127 ? 14.12066 68.48102 72.63653 1.000 17.89414 107 VAL A CA 1
ATOM 640 C C . VAL A 1 127 ? 15.06470 69.57165 73.12657 1.000 17.49414 107 VAL A C 1
ATOM 641 O O . VAL A 1 127 ? 16.17665 69.28143 73.59995 1.000 20.25837 107 VAL A O 1
ATOM 645 N N . VAL A 1 128 ? 14.59523 70.81795 73.05224 1.000 17.85380 108 VAL A N 1
ATOM 646 C CA . VAL A 1 128 ? 15.29741 71.93347 73.69469 1.000 18.04902 108 VAL A CA 1
ATOM 647 C C . VAL A 1 128 ? 14.34644 72.57269 74.69332 1.000 19.26448 108 VAL A C 1
ATOM 648 O O . VAL A 1 128 ? 13.12391 72.52186 74.53706 1.000 19.20247 108 VAL A O 1
ATOM 652 N N . VAL A 1 129 ? 14.91289 73.16306 75.75321 1.000 16.73928 109 VAL A N 1
ATOM 653 C CA . VAL A 1 129 ? 14.10340 73.87180 76.74053 1.000 17.84087 109 VAL A CA 1
ATOM 654 C C . VAL A 1 129 ? 14.56713 75.32350 76.80595 1.000 17.51680 109 VAL A C 1
ATOM 655 O O . VAL A 1 129 ? 15.72265 75.63337 76.51403 1.000 17.32772 109 VAL A O 1
ATOM 659 N N . GLY A 1 130 ? 13.65092 76.20554 77.16778 1.000 18.07330 110 GLY A N 1
ATOM 660 C CA . GLY A 1 130 ? 14.00614 77.61622 77.27787 1.000 20.16668 110 GLY A CA 1
ATOM 661 C C . GLY A 1 130 ? 12.87468 78.43665 77.84874 1.000 18.77199 110 GLY A C 1
ATOM 662 O O . GLY A 1 130 ? 11.80179 77.92018 78.16661 1.000 18.33252 110 GLY A O 1
ATOM 663 N N . SER A 1 131 ? 13.10747 79.75176 77.93790 1.000 16.48160 111 SER A N 1
ATOM 664 C CA . SER A 1 131 ? 12.15204 80.64132 78.59545 1.000 15.38919 111 SER A CA 1
ATOM 665 C C . SER A 1 131 ? 12.41421 82.06807 78.15766 1.000 18.23452 111 SER A C 1
ATOM 666 O O . SER A 1 131 ? 13.37494 82.35525 77.43767 1.000 16.94924 111 SER A O 1
ATOM 669 N N . ARG A 1 132 ? 11.56586 82.97533 78.63210 1.000 16.41867 112 ARG A N 1
ATOM 670 C CA . ARG A 1 132 ? 11.91186 84.39096 78.52934 1.000 13.86184 112 ARG A CA 1
ATOM 671 C C . ARG A 1 132 ? 12.86181 84.74618 79.65719 1.000 16.22927 112 ARG A C 1
ATOM 672 O O . ARG A 1 132 ? 12.88597 84.09085 80.71071 1.000 16.73267 112 ARG A O 1
ATOM 680 N N . PHE A 1 133 ? 13.70111 85.75692 79.41031 1.000 15.86147 113 PHE A N 1
ATOM 681 C CA . PHE A 1 133 ? 14.67798 86.24741 80.39796 1.000 16.29410 113 PHE A CA 1
ATOM 682 C C . PHE A 1 133 ? 14.59002 87.76348 80.46237 1.000 13.65697 113 PHE A C 1
ATOM 683 O O . PHE A 1 133 ? 14.33200 88.41794 79.47148 1.000 15.79040 113 PHE A O 1
ATOM 691 N N . TYR A 1 134 ? 14.81287 88.32116 81.66193 1.000 15.24175 114 TYR A N 1
ATOM 692 C CA . TYR A 1 134 ? 14.63508 89.75575 81.81870 1.000 14.26123 114 TYR A CA 1
ATOM 693 C C . TYR A 1 134 ? 15.56922 90.58078 80.93045 1.000 16.73468 114 TYR A C 1
ATOM 694 O O . TYR A 1 134 ? 15.16943 91.65581 80.48238 1.000 17.11973 114 TYR A O 1
ATOM 703 N N . SER A 1 135 ? 16.78060 90.09193 80.65924 1.000 17.85880 115 SER A N 1
ATOM 704 C CA . SER A 1 135 ? 17.70973 90.79792 79.76161 1.000 17.59876 115 SER A CA 1
ATOM 705 C C . SER A 1 135 ? 18.72866 89.80963 79.24074 1.000 17.51101 115 SER A C 1
ATOM 706 O O . SER A 1 135 ? 18.77188 88.64555 79.65662 1.000 17.82924 115 SER A O 1
ATOM 709 N N . THR A 1 136 ? 19.59345 90.29606 78.32434 1.000 17.40105 116 THR A N 1
ATOM 710 C CA . THR A 1 136 ? 20.69680 89.49066 77.82821 1.000 17.72438 116 THR A CA 1
ATOM 711 C C . THR A 1 136 ? 21.93415 89.57846 78.71813 1.000 17.39774 116 THR A C 1
ATOM 712 O O . THR A 1 136 ? 22.97205 89.01159 78.36228 1.000 18.88253 116 THR A O 1
ATOM 716 N N . ASP A 1 137 ? 21.85453 90.26519 79.85809 1.000 18.81469 117 ASP A N 1
ATOM 717 C CA . ASP A 1 137 ? 23.00999 90.35042 80.74003 1.000 21.29308 117 ASP A CA 1
ATOM 718 C C . ASP A 1 137 ? 23.40808 88.95501 81.20751 1.000 18.42076 117 ASP A C 1
ATOM 719 O O . ASP A 1 137 ? 22.53986 88.10625 81.46253 1.000 18.17471 117 ASP A O 1
ATOM 724 N N . PRO A 1 138 ? 24.69648 88.68465 81.37853 1.000 19.38507 118 PRO A N 1
ATOM 725 C CA . PRO A 1 138 ? 25.10887 87.38291 81.92530 1.000 18.52971 118 PRO A CA 1
ATOM 726 C C . PRO A 1 138 ? 24.43488 87.03861 83.23651 1.000 19.19150 118 PRO A C 1
ATOM 727 O O . PRO A 1 138 ? 24.21719 85.84616 83.50750 1.000 20.33820 118 PRO A O 1
ATOM 731 N N . MET A 1 139 ? 24.11359 88.01688 84.07769 1.000 18.34690 119 MET A N 1
ATOM 732 C CA . MET A 1 139 ? 23.50584 87.70301 85.35625 1.000 19.58089 119 MET A CA 1
ATOM 733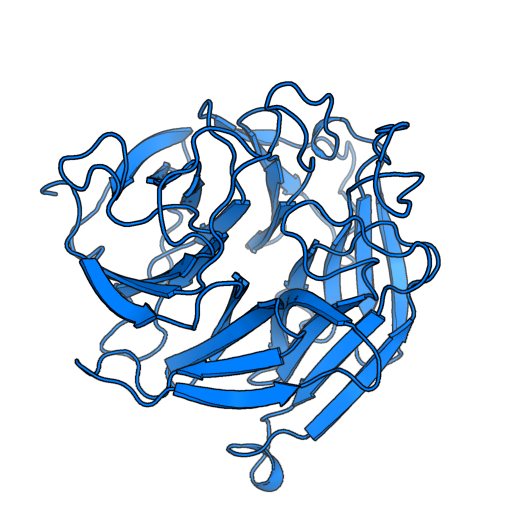 C C . MET A 1 139 ? 21.98182 87.75418 85.31999 1.000 18.69108 119 MET A C 1
ATOM 734 O O . MET A 1 139 ? 21.36001 87.63999 86.38073 1.000 19.11198 119 MET A O 1
ATOM 739 N N . SER A 1 140 ? 21.36003 87.91825 84.14294 1.000 17.72097 120 SER A N 1
ATOM 740 C CA . SER A 1 140 ? 19.89858 88.04564 84.14262 1.000 16.58033 120 SER A CA 1
ATOM 741 C C . SER A 1 140 ? 19.22384 86.81155 84.72310 1.000 18.07029 120 SER A C 1
ATOM 742 O O . SER A 1 140 ? 19.64073 85.68106 84.46819 1.000 18.73053 120 SER A O 1
ATOM 745 N N . SER A 1 141 ? 18.14585 87.05034 85.45848 1.000 16.32997 121 SER A N 1
ATOM 746 C CA . SER A 1 141 ? 17.25740 85.97025 85.88664 1.000 17.05559 121 SER A CA 1
ATOM 747 C C . SER A 1 141 ? 16.27023 85.65993 84.77818 1.000 16.30297 121 SER A C 1
ATOM 748 O O . SER A 1 141 ? 16.01905 86.48155 83.88172 1.000 17.58974 121 SER A O 1
ATOM 751 N N . HIS A 1 142 ? 15.72946 84.43360 84.83029 1.000 15.79061 122 HIS A N 1
ATOM 752 C CA . HIS A 1 142 ? 14.64078 84.08211 83.92637 1.000 14.68296 122 HIS A CA 1
ATOM 753 C C . HIS A 1 142 ? 13.35654 84.78380 84.36020 1.000 17.05038 122 HIS A C 1
ATOM 754 O O . HIS A 1 142 ? 13.28997 85.38733 85.44802 1.000 17.67908 122 HIS A O 1
ATOM 761 N N . VAL A 1 143 ? 12.34855 84.80793 83.46795 1.000 15.38308 123 VAL A N 1
ATOM 762 C CA . VAL A 1 143 ? 11.03791 85.34563 83.85291 1.000 15.23236 123 VAL A CA 1
ATOM 763 C C . VAL A 1 143 ? 10.20096 84.15553 84.29963 1.000 17.93798 123 VAL A C 1
ATOM 764 O O . VAL A 1 143 ? 9.95611 83.22134 83.52583 1.000 17.43977 123 VAL A O 1
ATOM 768 N N . ASP A 1 144 ? 9.76225 84.18580 85.55065 1.000 16.08700 124 ASP A N 1
ATOM 769 C CA . ASP A 1 144 ? 9.00611 83.06808 86.10085 1.000 16.83143 124 ASP A CA 1
ATOM 770 C C . ASP A 1 144 ? 7.77102 82.77536 85.25493 1.000 17.98457 124 ASP A C 1
ATOM 771 O O . ASP A 1 144 ? 7.09200 83.67658 84.75734 1.000 17.53252 124 ASP A O 1
ATOM 776 N N . ARG A 1 145 ? 7.48391 81.47435 85.11593 1.000 17.16577 125 ARG A N 1
ATOM 777 C CA . ARG A 1 145 ? 6.30642 80.91153 84.43869 1.000 17.31848 125 ARG A CA 1
ATOM 778 C C . ARG A 1 145 ? 6.42775 80.95449 82.92749 1.000 17.31183 125 ARG A C 1
ATOM 779 O O . ARG A 1 145 ? 5.41526 80.65201 82.25089 1.000 19.77808 125 ARG A O 1
ATOM 787 N N . THR A 1 146 ? 7.61608 81.23424 82.35346 1.000 15.76897 126 THR A N 1
ATOM 788 C CA . THR A 1 146 ? 7.72461 81.27850 80.89716 1.000 17.37703 126 THR A CA 1
ATOM 789 C C . THR A 1 146 ? 8.50523 80.10990 80.30606 1.000 17.33494 126 THR A C 1
ATOM 790 O O . THR A 1 146 ? 8.85685 80.17203 79.11857 1.000 17.63605 126 THR A O 1
ATOM 794 N N . PHE A 1 147 ? 8.77379 79.03112 81.06307 1.000 17.86495 127 PHE A N 1
ATOM 795 C CA . PHE A 1 147 ? 9.53391 77.92505 80.46811 1.000 16.96812 127 PHE A CA 1
ATOM 796 C C . PHE A 1 147 ? 8.68691 77.09350 79.50792 1.000 19.00420 127 PHE A C 1
ATOM 797 O O . PHE A 1 147 ? 7.46451 76.98290 79.63646 1.000 19.81824 127 PHE A O 1
ATOM 805 N N . ALA A 1 148 ? 9.37994 76.54354 78.51862 1.000 17.62091 128 ALA A N 1
ATOM 806 C CA . ALA A 1 148 ? 8.77791 75.74145 77.46067 1.000 18.77582 128 ALA A CA 1
ATOM 807 C C . ALA A 1 148 ? 9.74215 74.64858 77.02678 1.000 17.47247 128 ALA A C 1
ATOM 808 O O . ALA A 1 148 ? 10.96096 74.74772 77.19764 1.000 19.10742 128 ALA A O 1
ATOM 810 N N . ALA A 1 149 ? 9.16584 73.59601 76.40593 1.000 17.25664 129 ALA A N 1
ATOM 811 C CA . ALA A 1 149 ? 9.93762 72.57788 75.70043 1.000 18.84871 129 ALA A CA 1
ATOM 812 C C . ALA A 1 149 ? 9.50200 72.56142 74.23981 1.000 19.44748 129 ALA A C 1
ATOM 813 O O . ALA A 1 149 ? 8.30896 72.60589 73.94825 1.000 19.54915 129 ALA A O 1
ATOM 815 N N . MET A 1 150 ? 10.46940 72.51354 73.34080 1.000 18.10555 130 MET A N 1
ATOM 816 C CA . MET A 1 150 ? 10.26677 72.55128 71.89212 1.000 18.71105 130 MET A CA 1
ATOM 817 C C . MET A 1 150 ? 11.04587 71.39986 71.25272 1.000 20.69749 130 MET A C 1
ATOM 818 O O . MET A 1 150 ? 11.97084 70.83677 71.84335 1.000 20.83332 130 MET A O 1
ATOM 823 N N . GLU A 1 151 ? 10.64289 71.03879 70.02555 1.000 20.68411 131 GLU A N 1
ATOM 824 C CA . GLU A 1 151 ? 11.24956 69.91306 69.31229 1.000 20.48878 131 GLU A CA 1
ATOM 825 C C . GLU A 1 151 ? 11.84241 70.37323 67.99115 1.000 19.10821 131 GLU A C 1
ATOM 826 O O . GLU A 1 151 ? 11.25294 71.21115 67.30009 1.000 21.55141 131 GLU A O 1
ATOM 832 N N . LEU A 1 152 ? 13.00153 69.81481 67.65538 1.000 20.42970 132 LEU A N 1
ATOM 833 C CA . LEU A 1 152 ? 13.54202 69.86272 66.29944 1.000 21.53411 132 LEU A CA 1
ATOM 834 C C . LEU A 1 152 ? 13.51965 68.44090 65.75442 1.000 21.87953 132 LEU A C 1
ATOM 835 O O . LEU A 1 152 ? 14.13033 67.54323 66.33894 1.000 23.11902 132 LEU A O 1
ATOM 840 N N . ASP A 1 153 ? 12.86066 68.25190 64.60174 1.000 25.11549 133 ASP A N 1
ATOM 841 C CA . ASP A 1 153 ? 12.69522 66.92961 63.99349 1.000 26.28473 133 ASP A CA 1
ATOM 842 C C . ASP A 1 153 ? 13.44979 66.91704 62.66559 1.000 25.15773 133 ASP A C 1
ATOM 843 O O . ASP A 1 153 ? 13.01908 67.54556 61.69675 1.000 25.83117 133 ASP A O 1
ATOM 848 N N . PHE A 1 154 ? 14.58601 66.23911 62.64422 1.000 23.78748 134 PHE A N 1
ATOM 849 C CA . PHE A 1 154 ? 15.37541 66.06376 61.42602 1.000 29.00709 134 PHE A CA 1
ATOM 850 C C . PHE A 1 154 ? 15.08673 64.73693 60.74932 1.000 33.71022 134 PHE A C 1
ATOM 851 O O . PHE A 1 154 ? 15.76384 64.40316 59.77529 1.000 33.94636 134 PHE A O 1
ATOM 859 N N . SER A 1 155 ? 14.15240 63.95563 61.27354 1.000 29.37925 135 SER A N 1
ATOM 860 C CA . SER A 1 155 ? 13.94345 62.59785 60.78139 1.000 34.48795 135 SER A CA 1
ATOM 861 C C . SER A 1 155 ? 13.12995 62.61135 59.49211 1.000 39.29350 135 SER A C 1
ATOM 862 O O . SER A 1 155 ? 12.25569 63.45878 59.28845 1.000 39.65795 135 SER A O 1
ATOM 865 N N . GLY A 1 156 ? 13.42892 61.65834 58.61690 1.000 43.77277 136 GLY A N 1
ATOM 866 C CA . GLY A 1 156 ? 12.72855 61.55919 57.35497 1.000 53.29307 136 GLY A CA 1
ATOM 867 C C . GLY A 1 156 ? 13.35807 62.41101 56.26488 1.000 57.60751 136 GLY A C 1
ATOM 868 O O . GLY A 1 156 ? 14.10718 63.35474 56.51747 1.000 48.72117 136 GLY A O 1
ATOM 869 N N . SER A 1 157 ? 13.02849 62.05539 55.01795 1.000 66.73292 137 SER A N 1
ATOM 870 C CA . SER A 1 157 ? 13.65730 62.69322 53.86475 1.000 60.45133 137 SER A CA 1
ATOM 871 C C . SER A 1 157 ? 13.34735 64.18430 53.81013 1.000 54.68562 137 SER A C 1
ATOM 872 O O . SER A 1 157 ? 14.21863 64.99356 53.46727 1.000 61.89144 137 SER A O 1
ATOM 875 N N . ALA A 1 158 ? 12.11112 64.56645 54.14796 1.000 57.79683 138 ALA A N 1
ATOM 876 C CA . ALA A 1 158 ? 11.71230 65.96908 54.07361 1.000 57.55169 138 ALA A CA 1
ATOM 877 C C . ALA A 1 158 ? 12.46050 66.83780 55.08428 1.000 56.95245 138 ALA A C 1
ATOM 878 O O . ALA A 1 158 ? 12.67388 68.03236 54.83299 1.000 53.85073 138 ALA A O 1
ATOM 880 N N . ASN A 1 159 ? 12.88784 66.25948 56.21086 1.000 49.55284 139 ASN A N 1
ATOM 881 C CA . ASN A 1 159 ? 13.42302 67.02889 57.33231 1.000 46.47531 139 ASN A CA 1
ATOM 882 C C . ASN A 1 159 ? 14.93343 66.90313 57.53446 1.000 46.67781 139 ASN A C 1
ATOM 883 O O . ASN A 1 159 ? 15.47370 67.58967 58.41416 1.000 40.21383 139 ASN A O 1
ATOM 888 N N . LYS A 1 160 ? 15.62792 66.04313 56.77488 1.000 47.32707 140 LYS A N 1
ATOM 889 C CA . LYS A 1 160 ? 16.99291 65.64923 57.14398 1.000 51.45726 140 LYS A CA 1
ATOM 890 C C . LYS A 1 160 ? 17.96081 66.82694 57.14489 1.000 51.31162 140 LYS A C 1
ATOM 891 O O . LYS A 1 160 ? 18.96778 66.80255 57.86824 1.000 42.69209 140 LYS A O 1
ATOM 897 N N . ASP A 1 161 ? 17.68485 67.86066 56.35435 1.000 43.83775 141 ASP A N 1
ATOM 898 C CA . ASP A 1 161 ? 18.52541 69.05051 56.33948 1.000 53.89705 141 ASP A CA 1
ATOM 899 C C . ASP A 1 161 ? 17.88680 70.23304 57.05398 1.000 60.51481 141 ASP A C 1
ATOM 900 O O . ASP A 1 161 ? 18.54020 70.88763 57.88285 1.000 49.69871 141 ASP A O 1
ATOM 905 N N . LYS A 1 162 ? 16.62108 70.53403 56.75244 1.000 46.97451 142 LYS A N 1
ATOM 906 C CA . LYS A 1 162 ? 15.90413 71.59136 57.45848 1.000 40.02161 142 LYS A CA 1
ATOM 907 C C . LYS A 1 162 ? 14.83642 70.95710 58.33430 1.000 34.72627 142 LYS A C 1
ATOM 908 O O . LYS A 1 162 ? 13.87040 70.37964 57.81385 1.000 33.28525 142 LYS A O 1
ATOM 914 N N . PRO A 1 163 ? 14.96177 71.01628 59.65353 1.000 32.94805 143 PRO A N 1
ATOM 915 C CA . PRO A 1 163 ? 14.05567 70.25594 60.50308 1.000 28.78594 143 PRO A CA 1
ATOM 916 C C . PRO A 1 163 ? 12.71242 70.93962 60.64908 1.000 25.70639 143 PRO A C 1
ATOM 917 O O . PRO A 1 163 ? 12.56506 72.14199 60.43048 1.000 29.43601 143 PRO A O 1
ATOM 921 N N . ALA A 1 164 ? 11.73431 70.13058 61.03436 1.000 25.96567 144 ALA A N 1
ATOM 922 C CA . ALA A 1 164 ? 10.42472 70.62141 61.42633 1.000 24.85594 144 ALA A CA 1
ATOM 923 C C . ALA A 1 164 ? 10.49310 70.94571 62.91392 1.000 24.89487 144 ALA A C 1
ATOM 924 O O . ALA A 1 164 ? 10.97886 70.13216 63.69892 1.000 25.87858 144 ALA A O 1
ATOM 926 N N . VAL A 1 165 ? 10.01263 72.12751 63.29061 1.000 23.92522 145 VAL A N 1
ATOM 927 C CA . VAL A 1 165 ? 10.13506 72.61191 64.66929 1.000 22.60995 145 VAL A CA 1
ATOM 928 C C . VAL A 1 165 ? 8.74296 72.86127 65.23670 1.000 23.75954 145 VAL A C 1
ATOM 929 O O . VAL A 1 165 ? 7.85908 73.36583 64.53243 1.000 25.29552 145 VAL A O 1
ATOM 933 N N . ARG A 1 166 ? 8.53479 72.50254 66.51036 1.000 20.71471 146 ARG A N 1
ATOM 934 C CA . ARG A 1 166 ? 7.23884 72.72065 67.14297 1.000 22.67715 146 ARG A CA 1
ATOM 935 C C . ARG A 1 166 ? 7.40082 72.94267 68.64536 1.000 21.53990 146 ARG A C 1
ATOM 936 O O . ARG A 1 166 ? 8.40226 72.54787 69.25776 1.000 22.21441 146 ARG A O 1
ATOM 944 N N . LEU A 1 167 ? 6.37512 73.54979 69.22623 1.000 22.87704 147 LEU A N 1
ATOM 945 C CA . LEU A 1 167 ? 6.24143 73.64189 70.67541 1.000 19.96804 147 LEU A CA 1
ATOM 946 C C . LEU A 1 167 ? 5.64300 72.35251 71.20112 1.000 23.91397 147 LEU A C 1
ATOM 947 O O . LEU A 1 167 ? 4.59676 71.91491 70.70342 1.000 26.69013 147 LEU A O 1
ATOM 952 N N . ILE A 1 168 ? 6.31291 71.71461 72.15058 1.000 20.63520 148 ILE A N 1
ATOM 953 C CA . ILE A 1 168 ? 5.77397 70.50844 72.78048 1.000 20.70074 148 ILE A CA 1
ATOM 954 C C . ILE A 1 168 ? 4.85755 70.85151 73.94043 1.000 25.79537 148 ILE A C 1
ATOM 955 O O . ILE A 1 168 ? 3.71410 70.39504 73.98358 1.000 24.36912 148 ILE A O 1
ATOM 960 N N . ALA A 1 169 ? 5.32110 71.66230 74.90125 1.000 21.66300 149 ALA A N 1
ATOM 961 C CA . ALA A 1 169 ? 4.51757 71.92593 76.07653 1.000 20.59051 149 ALA A CA 1
ATOM 962 C C . ALA A 1 169 ? 5.04563 73.15187 76.80055 1.000 21.20532 149 ALA A C 1
ATOM 963 O O . ALA A 1 169 ? 6.24877 73.42192 76.78404 1.000 21.59264 149 ALA A O 1
ATOM 965 N N . TRP A 1 170 ? 4.12599 73.85399 77.44920 1.000 21.04088 150 TRP A N 1
ATOM 966 C CA . TRP A 1 170 ? 4.48232 74.91615 78.38078 1.000 20.19219 150 TRP A CA 1
ATOM 967 C C . TRP A 1 170 ? 4.708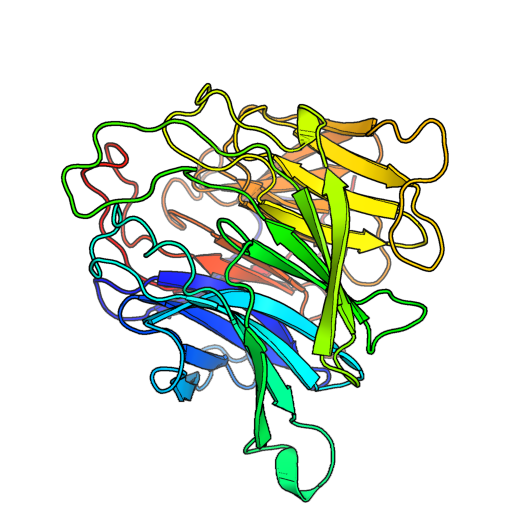17 74.31559 79.76561 1.000 21.85340 150 TRP A C 1
ATOM 968 O O . TRP A 1 170 ? 4.00033 73.39102 80.18278 1.000 21.80297 150 TRP A O 1
ATOM 979 N N . PHE A 1 171 ? 5.65798 74.88842 80.50988 1.000 18.93745 151 PHE A N 1
ATOM 980 C CA . PHE A 1 171 ? 5.96769 74.46272 81.86943 1.000 18.55465 151 PHE A CA 1
ATOM 981 C C . PHE A 1 171 ? 5.88066 75.64530 82.83488 1.000 19.24791 151 PHE A C 1
ATOM 982 O O . PHE A 1 171 ? 6.89919 76.00237 83.46118 1.000 19.00237 151 PHE A O 1
ATOM 990 N N . PRO A 1 172 ? 4.69385 76.25050 83.00355 1.000 18.62680 152 PRO A N 1
ATOM 991 C CA . PRO A 1 172 ? 4.61929 77.47390 83.83483 1.000 19.31289 152 PRO A CA 1
ATOM 992 C C . PRO A 1 172 ? 4.93721 77.21683 85.28441 1.000 21.23609 152 PRO A C 1
ATOM 993 O O . PRO A 1 172 ? 5.38518 78.12714 85.99088 1.000 20.22402 152 PRO A O 1
ATOM 997 N N . ASP A 1 173 ? 4.74590 75.99002 85.78168 1.000 21.44427 153 ASP A N 1
ATOM 998 C CA . ASP A 1 173 ? 5.03880 75.73695 87.18040 1.000 21.43497 153 ASP A CA 1
ATOM 999 C C . ASP A 1 173 ? 6.46682 75.29458 87.44844 1.000 24.28812 153 ASP A C 1
ATOM 1000 O O . ASP A 1 173 ? 6.83903 75.15652 88.62559 1.000 25.13986 153 ASP A O 1
ATOM 1005 N N . ALA A 1 174 ? 7.27348 75.05846 86.40402 1.000 20.16664 154 ALA A N 1
ATOM 1006 C CA . ALA A 1 174 ? 8.68252 74.76678 86.57895 1.000 18.05668 154 ALA A CA 1
ATOM 1007 C C . ALA A 1 174 ? 9.40712 76.02569 87.07954 1.000 17.73400 154 ALA A C 1
ATOM 1008 O O . ALA A 1 174 ? 8.88139 77.14789 87.00187 1.000 21.19860 154 ALA A O 1
ATOM 1010 N N . HIS A 1 175 ? 10.63580 75.83107 87.55889 1.000 18.93024 155 HIS A N 1
ATOM 1011 C CA . HIS A 1 175 ? 11.45747 76.98306 87.93384 1.000 19.19926 155 HIS A CA 1
ATOM 1012 C C . HIS A 1 175 ? 12.45099 77.30158 86.82618 1.000 20.42996 155 HIS A C 1
ATOM 1013 O O . HIS A 1 175 ? 12.24830 78.28273 86.11360 1.000 18.92444 155 HIS A O 1
ATOM 1020 N N . LEU A 1 176 ? 13.46866 76.46650 86.60444 1.000 17.52128 156 LEU A N 1
ATOM 1021 C CA . LEU A 1 176 ? 14.35305 76.67953 85.44873 1.000 15.81132 156 LEU A CA 1
ATOM 1022 C C . LEU A 1 176 ? 14.71052 75.32915 84.85525 1.000 19.01479 156 LEU A C 1
ATOM 1023 O O . LEU A 1 176 ? 15.47375 74.57421 85.45769 1.000 17.65091 156 LEU A O 1
ATOM 1028 N N . LEU A 1 177 ? 14.14232 75.01523 83.69807 1.000 17.76486 157 LEU A N 1
ATOM 1029 C CA . LEU A 1 177 ? 14.51416 73.75706 83.02893 1.000 18.19605 157 LEU A CA 1
ATOM 1030 C C . LEU A 1 177 ? 15.95518 73.85744 82.52534 1.000 20.93961 157 LEU A C 1
ATOM 1031 O O . LEU A 1 177 ? 16.37847 74.89163 82.00006 1.000 20.90632 157 LEU A O 1
ATOM 1036 N N . GLN A 1 178 ? 16.71747 72.78031 82.71180 1.000 19.62808 158 GLN A N 1
ATOM 1037 C CA . GLN A 1 178 ? 18.16158 72.83020 82.55358 1.000 17.58062 158 GLN A CA 1
ATOM 1038 C C . GLN A 1 178 ? 18.66382 71.76858 81.57793 1.000 19.62192 158 GLN A C 1
ATOM 1039 O O . GLN A 1 178 ? 19.03563 72.10515 80.45744 1.000 19.99759 158 GLN A O 1
ATOM 1045 N N . GLY A 1 179 ? 18.68576 70.49446 81.98884 1.000 21.32394 159 GLY A N 1
ATOM 1046 C CA . GLY A 1 179 ? 19.26625 69.41917 81.19006 1.000 20.66102 159 GLY A CA 1
ATOM 1047 C C . GLY A 1 179 ? 18.18868 68.43899 80.75032 1.000 19.26161 159 GLY A C 1
ATOM 1048 O O . GLY A 1 179 ? 17.19614 68.23719 81.45245 1.000 21.82679 159 GLY A O 1
ATOM 1049 N N . VAL A 1 180 ? 18.39950 67.83562 79.56901 1.000 19.73962 160 VAL A N 1
ATOM 1050 C CA . VAL A 1 180 ? 17.41676 66.96314 78.92045 1.000 20.97048 160 VAL A CA 1
ATOM 1051 C C . VAL A 1 180 ? 18.06663 65.60905 78.63215 1.000 22.15968 160 VAL A C 1
ATOM 1052 O O . VAL A 1 180 ? 19.13202 65.55161 78.01503 1.000 24.00765 160 VAL A O 1
ATOM 1056 N N . ALA A 1 181 ? 17.41153 64.51313 79.03695 1.000 21.25655 161 ALA A N 1
ATOM 1057 C CA . ALA A 1 181 ? 17.95225 63.19895 78.64948 1.000 20.64086 161 ALA A CA 1
ATOM 1058 C C . ALA A 1 181 ? 16.80747 62.22631 78.39388 1.000 24.06201 161 ALA A C 1
ATOM 1059 O O . ALA A 1 181 ? 15.89688 62.11018 79.21190 1.000 23.52077 161 ALA A O 1
ATOM 1061 N N . ALA A 1 182 ? 16.86480 61.52360 77.25917 1.000 21.66833 162 ALA A N 1
ATOM 1062 C CA . ALA A 1 182 ? 15.80501 60.57495 76.93102 1.000 23.52092 162 ALA A CA 1
ATOM 1063 C C . ALA A 1 182 ? 15.94834 59.28392 77.72810 1.000 24.49469 162 ALA A C 1
ATOM 1064 O O . ALA A 1 182 ? 17.05794 58.85373 78.07158 1.000 25.14992 162 ALA A O 1
ATOM 1066 N N . LEU A 1 183 ? 14.80451 58.69318 78.05722 1.000 24.72740 163 LEU A N 1
ATOM 1067 C CA . LEU A 1 183 ? 14.79321 57.34711 78.63697 1.000 28.75228 163 LEU A CA 1
ATOM 1068 C C . LEU A 1 183 ? 15.27397 56.37655 77.56733 1.000 26.72344 163 LEU A C 1
ATOM 1069 O O . LEU A 1 183 ? 14.64318 56.29086 76.50418 1.000 27.70277 163 LEU A O 1
ATOM 1074 N N . PRO A 1 184 ? 16.36789 55.65186 77.78932 1.000 27.82870 164 PRO A N 1
ATOM 1075 C CA . PRO A 1 184 ? 16.93187 54.83981 76.69825 1.000 33.58944 164 PRO A CA 1
ATOM 1076 C C . PRO A 1 184 ? 16.01160 53.72821 76.25752 1.000 31.71121 164 PRO A C 1
ATOM 1077 O O . PRO A 1 184 ? 16.10886 53.27949 75.10686 1.000 34.44828 164 PRO A O 1
ATOM 1081 N N . TRP A 1 185 ? 15.13006 53.27403 77.13697 1.000 32.49010 165 TRP A N 1
ATOM 1082 C CA . TRP A 1 185 ? 14.17706 52.21506 76.81759 1.000 34.05302 165 TRP A CA 1
ATOM 1083 C C . TRP A 1 185 ? 12.85281 52.75289 76.29097 1.000 41.58609 165 TRP A C 1
ATOM 1084 O O . TRP A 1 185 ? 11.95143 51.96473 75.99235 1.000 36.12245 165 TRP A O 1
ATOM 1095 N N . ASP A 1 186 ? 12.70457 54.07360 76.16735 1.000 31.46058 166 ASP A N 1
ATOM 1096 C CA . ASP A 1 186 ? 11.43966 54.66773 75.77507 1.000 26.34975 166 ASP A CA 1
ATOM 1097 C C . ASP A 1 186 ? 11.74056 56.09379 75.33170 1.000 28.78310 166 ASP A C 1
ATOM 1098 O O . ASP A 1 186 ? 11.41968 57.04578 76.05008 1.000 27.68737 166 ASP A O 1
ATOM 1103 N N . ARG A 1 187 ? 12.35865 56.24116 74.15906 1.000 27.45795 167 ARG A N 1
ATOM 1104 C CA . ARG A 1 187 ? 13.08475 57.46822 73.84278 1.000 25.95404 167 ARG A CA 1
ATOM 1105 C C . ARG A 1 187 ? 12.17531 58.62242 73.46680 1.000 30.40383 167 ARG A C 1
ATOM 1106 O O . ARG A 1 187 ? 12.68057 59.74294 73.32719 1.000 27.59019 167 ARG A O 1
ATOM 1114 N N . THR A 1 188 ? 10.86056 58.40195 73.30854 1.000 25.47688 168 THR A N 1
ATOM 1115 C CA . THR A 1 188 ? 9.95339 59.52801 73.13116 1.000 23.29847 168 THR A CA 1
ATOM 1116 C C . THR A 1 188 ? 9.72922 60.27445 74.43832 1.000 24.18273 168 THR A C 1
ATOM 1117 O O . THR A 1 188 ? 9.11161 61.35066 74.40825 1.000 26.15007 168 THR A O 1
ATOM 1121 N N . LYS A 1 189 ? 10.19917 59.73642 75.56217 1.000 25.55458 169 LYS A N 1
ATOM 1122 C CA . LYS A 1 189 ? 10.09070 60.41547 76.85541 1.000 24.09565 169 LYS A CA 1
ATOM 1123 C C . LYS A 1 189 ? 11.46298 60.90312 77.29001 1.000 24.63756 169 LYS A C 1
ATOM 1124 O O . LYS A 1 189 ? 12.46845 60.20537 77.10457 1.000 26.48707 169 LYS A O 1
ATOM 1130 N N . VAL A 1 190 ? 11.49334 62.08876 77.92637 1.000 22.91079 170 VAL A N 1
ATOM 1131 C CA . VAL A 1 190 ? 12.73918 62.62568 78.44349 1.000 21.40217 170 VAL A CA 1
ATOM 1132 C C . VAL A 1 190 ? 12.55623 62.97257 79.91370 1.000 22.44657 170 VAL A C 1
ATOM 1133 O O . VAL A 1 190 ? 11.45322 63.30191 80.37301 1.000 25.56335 170 VAL A O 1
ATOM 1137 N N . LEU A 1 191 ? 13.65764 62.91109 80.64787 1.000 21.87768 171 LEU A N 1
ATOM 1138 C CA . LEU A 1 191 ? 13.74027 63.57686 81.93370 1.000 20.64850 171 LEU A CA 1
ATOM 1139 C C . LEU A 1 191 ? 14.36702 64.95737 81.72957 1.000 21.01258 171 LEU A C 1
ATOM 1140 O O . LEU A 1 191 ? 15.16896 65.17462 80.80930 1.000 21.12493 171 LEU A O 1
ATOM 1145 N N . ILE A 1 192 ? 13.94901 65.90304 82.56844 1.000 21.74180 172 ILE A N 1
ATOM 1146 C CA . ILE A 1 192 ? 14.43611 67.28542 82.47020 1.000 19.71950 172 ILE A CA 1
ATOM 1147 C C . ILE A 1 192 ? 14.74814 67.77736 83.87860 1.000 19.71275 172 ILE A C 1
ATOM 1148 O O . ILE A 1 192 ? 13.85692 67.80101 84.74364 1.000 22.12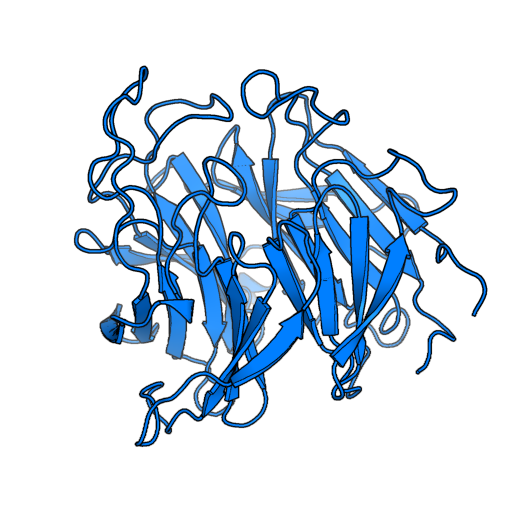661 172 ILE A O 1
ATOM 1153 N N . SER A 1 193 ? 15.99735 68.16770 84.12233 1.000 18.65209 173 SER A N 1
ATOM 1154 C CA . SER A 1 193 ? 16.31873 68.72228 85.45004 1.000 18.15279 173 SER A CA 1
ATOM 1155 C C . SER A 1 193 ? 15.81779 70.17165 85.55682 1.000 19.94474 173 SER A C 1
ATOM 1156 O O . SER A 1 193 ? 15.65144 70.87887 84.55242 1.000 20.02658 173 SER A O 1
ATOM 1159 N N . ASP A 1 194 ? 15.56155 70.60812 86.79629 1.000 20.33497 174 ASP A N 1
ATOM 1160 C CA . ASP A 1 194 ? 14.90951 71.90342 87.03108 1.000 17.95710 174 ASP A CA 1
ATOM 1161 C C . ASP A 1 194 ? 15.42829 72.47267 88.34842 1.000 20.53453 174 ASP A C 1
ATOM 1162 O O . ASP A 1 194 ? 15.06145 71.96922 89.40872 1.000 20.97076 174 ASP A O 1
ATOM 1167 N N . GLN A 1 195 ? 16.20846 73.56187 88.29033 1.000 18.13747 175 GLN A N 1
ATOM 1168 C CA . GLN A 1 195 ? 16.55342 74.30010 89.51052 1.000 18.32133 175 GLN A CA 1
ATOM 1169 C C . GLN A 1 195 ? 17.13125 75.66395 89.16832 1.000 18.86851 175 GLN A C 1
ATOM 1170 O O . GLN A 1 195 ? 18.02415 75.74002 88.31521 1.000 20.11209 175 GLN A O 1
ATOM 1176 N N . TYR A 1 196 ? 16.64155 76.72122 89.85017 1.000 18.45156 176 TYR A N 1
ATOM 1177 C CA . TYR A 1 196 ? 17.29048 78.02975 89.95716 1.000 16.72122 176 TYR A CA 1
ATOM 1178 C C . TYR A 1 196 ? 16.41809 78.83709 90.92556 1.000 18.39683 176 TYR A C 1
ATOM 1179 O O . TYR A 1 196 ? 15.72540 78.23587 91.76952 1.000 19.57368 176 TYR A O 1
ATOM 1188 N N . LEU A 1 197 ? 16.43089 80.16803 90.81699 1.000 18.57046 177 LEU A N 1
ATOM 1189 C CA . LEU A 1 197 ? 15.75611 81.03249 91.78546 1.000 18.43663 177 LEU A CA 1
ATOM 1190 C C . LEU A 1 197 ? 14.25730 80.75944 91.88245 1.000 19.12172 177 LEU A C 1
ATOM 1191 O O . LEU A 1 197 ? 13.55891 80.59117 90.87528 1.000 18.15704 177 LEU A O 1
ATOM 1196 N N . LEU A 1 198 ? 13.74637 80.77977 93.11826 1.000 19.68304 178 LEU A N 1
ATOM 1197 C CA . LEU A 1 198 ? 12.30954 80.67444 93.34334 1.000 19.07276 178 LEU A CA 1
ATOM 1198 C C . LEU A 1 198 ? 11.57552 81.93263 92.91033 1.000 18.02133 178 LEU A C 1
ATOM 1199 O O . LEU A 1 198 ? 10.43194 81.86380 92.41526 1.000 19.32263 178 LEU A O 1
ATOM 1204 N N . ARG A 1 199 ? 12.20125 83.10287 93.09135 1.000 18.64750 179 ARG A N 1
ATOM 1205 C CA . ARG A 1 199 ? 11.56437 84.38436 92.79623 1.000 18.08411 179 ARG A CA 1
ATOM 1206 C C . ARG A 1 199 ? 12.46849 85.20529 91.88712 1.000 18.26268 179 ARG A C 1
ATOM 1207 O O . ARG A 1 199 ? 13.02554 86.22814 92.31076 1.000 18.09562 179 ARG A O 1
ATOM 1215 N N . PRO A 1 200 ? 12.66481 84.77635 90.63576 1.000 18.04108 180 PRO A N 1
ATOM 1216 C CA . PRO A 1 200 ? 13.51414 85.54333 89.69678 1.000 16.55484 180 PRO A CA 1
ATOM 1217 C C . PRO A 1 200 ? 12.85941 86.87221 89.35660 1.000 15.88514 180 PRO A C 1
ATOM 1218 O O . PRO A 1 200 ? 11.66455 86.94126 89.05720 1.000 16.48105 180 PRO A O 1
ATOM 1222 N N . ARG A 1 201 ? 13.67869 87.92430 89.30311 1.000 17.98356 181 ARG A N 1
ATOM 1223 C CA . ARG A 1 201 ? 13.16142 89.26694 89.05746 1.000 14.80057 181 ARG A CA 1
ATOM 1224 C C . ARG A 1 201 ? 14.11623 90.05307 88.17065 1.000 16.44481 181 ARG A C 1
ATOM 1225 O O . ARG A 1 201 ? 15.26661 89.65815 87.95409 1.000 17.42035 181 ARG A O 1
ATOM 1233 N N . ALA A 1 202 ? 13.61117 91.19896 87.70353 1.000 16.34041 182 ALA A N 1
ATOM 1234 C CA . ALA A 1 202 ? 14.43513 92.16416 86.97658 1.000 15.79242 182 ALA A CA 1
ATOM 1235 C C . ALA A 1 202 ? 15.56923 92.65095 87.87861 1.000 17.82611 182 ALA A C 1
ATOM 1236 O O . ALA A 1 202 ? 15.38618 92.81153 89.09018 1.000 19.11502 182 ALA A O 1
ATOM 1238 N N . ALA A 1 203 ? 16.73279 92.88489 87.28843 1.000 16.86649 183 ALA A N 1
ATOM 1239 C CA . ALA A 1 203 ? 17.86451 93.37652 88.07013 1.000 19.25755 183 ALA A CA 1
ATOM 1240 C C . ALA A 1 203 ? 17.47302 94.67761 88.75979 1.000 18.71854 183 ALA A C 1
ATOM 1241 O O . ALA A 1 203 ? 16.75808 95.48632 88.16666 1.000 18.95296 183 ALA A O 1
ATOM 1243 N N . PRO A 1 204 ? 17.94030 94.91963 89.98287 1.000 21.03016 184 PRO A N 1
ATOM 1244 C CA . PRO A 1 204 ? 18.85594 94.04467 90.72293 1.000 18.30643 184 PRO A CA 1
ATOM 1245 C C . PRO A 1 204 ? 18.14217 92.92074 91.45958 1.000 18.51767 184 PRO A C 1
ATOM 1246 O O . PRO A 1 204 ? 17.19514 93.14742 92.22605 1.000 19.51051 184 PRO A O 1
ATOM 1250 N N . GLN A 1 205 ? 18.59798 91.69054 91.22919 1.000 19.63298 185 GLN A N 1
ATOM 1251 C CA . GLN A 1 205 ? 18.10271 90.54993 91.99094 1.000 18.61944 185 GLN A CA 1
ATOM 1252 C C . GLN A 1 205 ? 18.58406 90.68681 93.42950 1.000 18.61892 185 GLN A C 1
ATOM 1253 O O . GLN A 1 205 ? 19.78620 90.85097 93.66689 1.000 21.69818 185 GLN A O 1
ATOM 1259 N N . LYS A 1 206 ? 17.65273 90.64405 94.35886 1.000 19.35105 186 LYS A N 1
ATOM 1260 C CA . LYS A 1 206 ? 17.97043 90.81573 95.78714 1.000 18.87525 186 LYS A CA 1
ATOM 1261 C C . LYS A 1 206 ? 17.58383 89.62321 96.63838 1.000 21.78545 186 LYS A C 1
ATOM 1262 O O . LYS A 1 206 ? 18.30719 89.29399 97.59127 1.000 22.76284 186 LYS A O 1
ATOM 1268 N N . ASP A 1 207 ? 16.45675 88.97405 96.34562 1.000 20.68507 187 ASP A N 1
ATOM 1269 C CA . ASP A 1 207 ? 16.03671 87.75957 97.02820 1.000 20.03363 187 ASP A CA 1
ATOM 1270 C C . ASP A 1 207 ? 16.53501 86.59640 96.17955 1.000 21.40374 187 ASP A C 1
ATOM 1271 O O . ASP A 1 207 ? 15.95745 86.27103 95.12539 1.000 20.94606 187 ASP A O 1
ATOM 1276 N N . TRP A 1 208 ? 17.60228 85.97043 96.64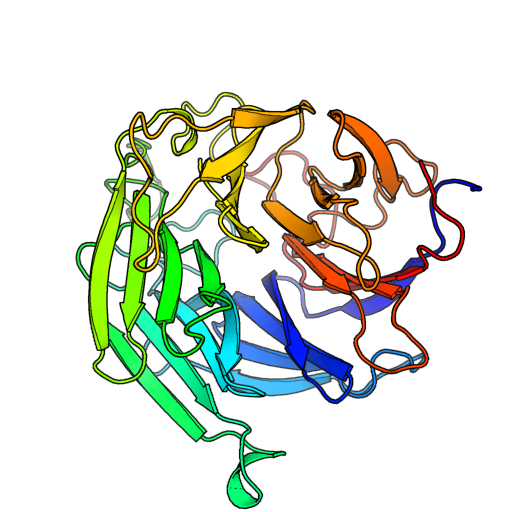205 1.000 19.84987 188 TRP A N 1
ATOM 1277 C CA . TRP A 1 208 ? 18.23540 84.86621 95.92884 1.000 20.54184 188 TRP A CA 1
ATOM 1278 C C . TRP A 1 208 ? 17.74787 83.50072 96.43221 1.000 21.53045 188 TRP A C 1
ATOM 1279 O O . TRP A 1 208 ? 18.40551 82.48289 96.17088 1.000 19.59509 188 TRP A O 1
ATOM 1290 N N . THR A 1 209 ? 16.60209 83.44654 97.11999 1.000 20.07978 189 THR A N 1
ATOM 1291 C CA . THR A 1 209 ? 16.08072 82.16400 97.60026 1.000 20.71388 189 THR A CA 1
ATOM 1292 C C . THR A 1 209 ? 16.10484 81.12044 96.48557 1.000 21.60987 189 THR A C 1
ATOM 1293 O O . THR A 1 209 ? 15.48280 81.34350 95.43622 1.000 21.13036 189 THR A O 1
ATOM 1297 N N . PRO A 1 210 ? 16.79678 79.98885 96.65910 1.000 19.32820 190 PRO A N 1
ATOM 1298 C CA . PRO A 1 210 ? 16.79504 78.97009 95.58536 1.000 18.87707 190 PRO A CA 1
ATOM 1299 C C . PRO A 1 210 ? 15.57949 78.07361 95.70775 1.000 22.92204 190 PRO A C 1
ATOM 1300 O O . PRO A 1 210 ? 15.16578 77.69322 96.81034 1.000 24.09101 190 PRO A O 1
ATOM 1304 N N . ALA A 1 211 ? 14.97409 77.75323 94.56485 1.000 19.74545 191 ALA A N 1
ATOM 1305 C CA . ALA A 1 211 ? 13.94221 76.71912 94.58968 1.000 18.81254 191 ALA A CA 1
ATOM 1306 C C . ALA A 1 211 ? 14.59921 75.36448 94.81387 1.000 20.37514 191 ALA A C 1
ATOM 1307 O O . ALA A 1 211 ? 15.73204 75.12461 94.38739 1.000 21.90042 191 ALA A O 1
ATOM 1309 N N . ARG A 1 212 ? 13.89361 74.45885 95.49476 1.000 22.10247 192 ARG A N 1
ATOM 1310 C CA . ARG A 1 212 ? 14.45968 73.11716 95.62756 1.000 21.25356 192 ARG A CA 1
ATOM 1311 C C . ARG A 1 212 ? 14.49880 72.46576 94.24934 1.000 19.49173 192 ARG A C 1
ATOM 1312 O O . ARG A 1 212 ? 13.55680 72.61705 93.46351 1.000 22.59400 192 ARG A O 1
ATOM 1320 N N . GLY A 1 213 ? 15.58517 71.75757 93.96275 1.000 21.60695 193 GLY A N 1
ATOM 1321 C CA . GLY A 1 213 ? 15.71915 71.12197 92.65657 1.000 19.83719 193 GLY A CA 1
ATOM 1322 C C . GLY A 1 213 ? 14.73409 69.98118 92.46257 1.000 21.05195 193 GLY A C 1
ATOM 1323 O O . GLY A 1 213 ? 14.22810 69.37603 93.41500 1.000 22.36264 193 GLY A O 1
ATOM 1324 N N . GLN A 1 214 ? 14.43645 69.68276 91.20097 1.000 20.79517 194 GLN A N 1
ATOM 1325 C CA . GLN A 1 214 ? 13.52124 68.59159 90.88929 1.000 22.15081 194 GLN A CA 1
ATOM 1326 C C . GLN A 1 214 ? 13.78907 68.11940 89.46760 1.000 22.91882 194 GLN A C 1
ATOM 1327 O O . GLN A 1 214 ? 14.54225 68.73818 88.71683 1.000 21.23670 194 GLN A O 1
ATOM 1333 N N . VAL A 1 215 ? 13.16014 66.99828 89.11158 1.000 21.36658 195 VAL A N 1
ATOM 1334 C CA . VAL A 1 215 ? 13.35156 66.36916 87.80272 1.000 21.59736 195 VAL A CA 1
ATOM 1335 C C . VAL A 1 215 ? 11.97286 66.06452 87.25250 1.000 24.53448 195 VAL A C 1
ATOM 1336 O O . VAL A 1 215 ? 11.14525 65.47989 87.96224 1.000 25.11585 195 VAL A O 1
ATOM 1340 N N . TRP A 1 216 ? 11.69769 66.51166 86.02183 1.000 21.55133 196 TRP A N 1
ATOM 1341 C CA . TRP A 1 216 ? 10.45340 66.27846 85.29714 1.000 19.15157 196 TRP A CA 1
ATOM 1342 C C . TRP A 1 216 ? 10.59987 65.09288 84.37296 1.000 22.00689 196 TRP A C 1
ATOM 1343 O O . TRP A 1 216 ? 11.70358 64.77924 83.92687 1.000 22.72250 196 TRP A O 1
ATOM 1354 N N . THR A 1 217 ? 9.46449 64.47423 84.06107 1.000 22.38741 197 THR A N 1
ATOM 1355 C CA . THR A 1 217 ? 9.31617 63.67450 82.84778 1.000 23.11106 197 THR A CA 1
ATOM 1356 C C . THR A 1 217 ? 8.44180 64.43371 81.86587 1.000 23.48684 197 THR A C 1
ATOM 1357 O O . THR A 1 217 ? 7.51156 65.16245 82.24903 1.000 22.34721 197 THR A O 1
ATOM 1361 N N . LEU A 1 218 ? 8.75742 64.29276 80.58610 1.000 20.57011 198 LEU A N 1
ATOM 1362 C CA . LEU A 1 218 ? 7.97640 64.88685 79.52109 1.000 19.91922 198 LEU A CA 1
ATOM 1363 C C . LEU A 1 218 ? 7.76908 63.82270 78.45430 1.000 21.27907 198 LEU A C 1
ATOM 1364 O O . LEU A 1 218 ? 8.74391 63.27236 77.93885 1.000 21.78801 198 LEU A O 1
ATOM 1369 N N . ASP A 1 219 ? 6.50741 63.57047 78.11063 1.000 23.24994 199 ASP A N 1
ATOM 1370 C CA . ASP A 1 219 ? 6.13704 62.69059 77.00219 1.000 26.78385 199 ASP A CA 1
ATOM 1371 C C . ASP A 1 219 ? 6.05851 63.52939 75.72906 1.000 24.61703 199 ASP A C 1
ATOM 1372 O O . ASP A 1 219 ? 5.16339 64.36837 75.58252 1.000 25.69035 199 ASP A O 1
ATOM 1377 N N . THR A 1 220 ? 7.03387 63.36014 74.82021 1.000 24.39333 200 THR A N 1
ATOM 1378 C CA . THR A 1 220 ? 7.01998 64.22587 73.64873 1.000 24.47552 200 THR A CA 1
ATOM 1379 C C . THR A 1 220 ? 5.93727 63.85889 72.63515 1.000 24.52780 200 THR A C 1
ATOM 1380 O O . THR A 1 220 ? 5.69874 64.63356 71.70265 1.000 31.16052 200 THR A O 1
ATOM 1384 N N . VAL A 1 221 ? 5.27428 62.71575 72.79315 1.000 28.06405 201 VAL A N 1
ATOM 1385 C CA . VAL A 1 221 ? 4.13840 62.42171 71.92981 1.000 29.37020 201 VAL A CA 1
ATOM 1386 C C . VAL A 1 221 ? 2.91885 63.22029 72.36050 1.000 27.13008 201 VAL A C 1
ATOM 1387 O O . VAL A 1 221 ? 2.28678 63.89384 71.54339 1.000 31.08821 201 VAL A O 1
ATOM 1391 N N . THR A 1 222 ? 2.58993 63.17855 73.65710 1.000 28.52591 202 THR A N 1
ATOM 1392 C CA . THR A 1 222 ? 1.35303 63.77610 74.15483 1.000 28.79615 202 THR A CA 1
ATOM 1393 C C . THR A 1 222 ? 1.53319 65.15245 74.77039 1.000 32.48563 202 THR A C 1
ATOM 1394 O O . THR A 1 222 ? 0.53636 65.84742 74.99037 1.000 32.50587 202 THR A O 1
ATOM 1398 N N . GLY A 1 223 ? 2.76305 65.55116 75.07728 1.000 29.58089 203 GLY A N 1
ATOM 1399 C CA . GLY A 1 223 ? 2.97444 66.75424 75.85045 1.000 28.06057 203 GLY A CA 1
ATOM 1400 C C . GLY A 1 223 ? 2.80976 66.60053 77.34805 1.000 29.14033 203 GLY A C 1
ATOM 1401 O O . GLY A 1 223 ? 3.09587 67.55273 78.08515 1.000 27.16047 203 GLY A O 1
ATOM 1402 N N . ALA A 1 224 ? 2.37368 65.44042 77.83914 1.000 25.59597 204 ALA A N 1
ATOM 1403 C CA . ALA A 1 224 ? 2.14740 65.30233 79.26605 1.000 26.60356 204 ALA A CA 1
ATOM 1404 C C . ALA A 1 224 ? 3.46015 65.41027 80.01522 1.000 23.84003 204 ALA A C 1
ATOM 1405 O O . ALA A 1 224 ? 4.48673 64.90085 79.56977 1.000 27.62060 204 ALA A O 1
ATOM 1407 N N . HIS A 1 225 ? 3.43334 66.09718 81.16136 1.000 23.64379 205 HIS A N 1
ATOM 1408 C CA . HIS A 1 225 ? 4.63424 66.23439 81.96610 1.000 22.08732 205 HIS A CA 1
ATOM 1409 C C . HIS A 1 225 ? 4.26463 66.32357 83.43600 1.000 23.15259 205 HIS A C 1
ATOM 1410 O O . HIS A 1 225 ? 3.19141 66.82892 83.79773 1.000 26.43489 205 HIS A O 1
ATOM 1417 N N . GLU A 1 226 ? 5.18907 65.87921 84.27337 1.000 22.82754 206 GLU A N 1
ATOM 1418 C CA . GLU A 1 226 ? 5.01407 65.88575 85.72034 1.000 26.43884 206 GLU A CA 1
ATOM 1419 C C . GLU A 1 226 ? 6.37462 65.73474 86.39725 1.000 23.88156 206 GLU A C 1
ATOM 1420 O O . GLU A 1 226 ? 7.34832 65.23007 85.81027 1.000 21.35064 206 GLU A O 1
ATOM 1426 N N . VAL A 1 227 ? 6.43424 66.13585 87.66484 1.000 23.06265 207 VAL A N 1
ATOM 1427 C CA . VAL A 1 227 ? 7.66664 65.95519 88.43131 1.000 23.07761 207 VAL A CA 1
ATOM 1428 C C . VAL A 1 227 ? 7.77349 64.51370 88.91338 1.000 25.69959 207 VAL A C 1
ATOM 1429 O O . VAL A 1 227 ? 6.82967 63.98560 89.53540 1.000 30.79079 207 VAL A O 1
ATOM 1433 N N . VAL A 1 228 ? 8.92365 63.89138 88.67498 1.000 23.38452 208 VAL A N 1
ATOM 1434 C CA . VAL A 1 228 ? 9.14263 62.48853 89.04891 1.000 26.90796 208 VAL A CA 1
ATOM 1435 C C . VAL A 1 228 ? 10.13614 62.30957 90.20319 1.000 29.29773 208 VAL A C 1
ATOM 1436 O O . VAL A 1 228 ? 10.19013 61.21320 90.79860 1.000 29.02592 208 VAL A O 1
ATOM 1440 N N . PHE A 1 229 ? 10.93305 63.31520 90.54050 1.000 25.49180 209 PHE A N 1
ATOM 1441 C CA . PHE A 1 229 ? 11.86228 63.21028 91.65626 1.000 26.27486 209 PHE A CA 1
ATOM 1442 C C . PHE A 1 229 ? 12.11263 64.62267 92.17195 1.000 28.39600 209 PHE A C 1
ATOM 1443 O O . PHE A 1 229 ? 12.27756 65.55057 91.36731 1.000 27.02625 209 PHE A O 1
ATOM 1451 N N . ALA A 1 230 ? 12.05741 64.79378 93.49396 1.000 26.25025 210 ALA A N 1
ATOM 1452 C CA . ALA A 1 230 ? 12.19677 66.12577 94.07594 1.000 25.50469 210 ALA A CA 1
ATOM 1453 C C . ALA A 1 230 ? 12.57827 66.00992 95.54590 1.000 28.80314 210 ALA A C 1
ATOM 1454 O O . ALA A 1 230 ? 12.59377 64.91694 96.12127 1.000 27.60656 210 ALA A O 1
ATOM 1456 N N . ASN A 1 231 ? 12.90036 67.15872 96.14000 1.000 25.71109 211 ASN A N 1
ATOM 1457 C CA . ASN A 1 231 ? 13.03330 67.29443 97.59497 1.000 27.84842 211 ASN A CA 1
ATOM 1458 C C . ASN A 1 231 ? 14.14270 66.40943 98.15910 1.000 31.77591 211 ASN A C 1
ATOM 1459 O O . ASN A 1 231 ? 13.94208 65.62304 99.09065 1.000 30.54046 211 ASN A O 1
ATOM 1464 N N . ASP A 1 232 ? 15.33726 66.56588 97.58868 1.000 24.44740 212 ASP A N 1
ATOM 1465 C CA . ASP A 1 232 ? 16.55245 65.91644 98.05967 1.000 21.80363 212 ASP A CA 1
ATOM 1466 C C . ASP A 1 232 ? 17.67376 66.92740 97.96408 1.000 29.59722 212 ASP A C 1
ATOM 1467 O O . ASP A 1 232 ? 17.79307 67.60294 96.93862 1.000 25.82005 212 ASP A O 1
ATOM 1472 N N . THR A 1 233 ? 18.50801 67.03691 99.00015 1.000 26.25932 213 THR A N 1
ATOM 1473 C CA . THR A 1 233 ? 19.52244 68.07620 98.95361 1.000 24.03526 213 THR A CA 1
ATOM 1474 C C . THR A 1 233 ? 20.54998 67.84921 97.84899 1.000 23.72084 213 THR A C 1
ATOM 1475 O O . THR A 1 233 ? 21.26997 68.78997 97.48369 1.000 24.68686 213 THR A O 1
ATOM 1479 N N . ALA A 1 234 ? 20.64297 66.62873 97.30315 1.000 23.17060 214 ALA A N 1
ATOM 1480 C CA . ALA A 1 234 ? 21.53897 66.42518 96.17650 1.000 24.07118 214 ALA A CA 1
ATOM 1481 C C . ALA A 1 234 ? 21.08010 67.18669 94.94192 1.000 21.87665 214 ALA A C 1
ATOM 1482 O O . ALA A 1 234 ? 21.87020 67.29973 93.99240 1.000 23.33761 214 ALA A O 1
ATOM 1484 N N . LEU A 1 235 ? 19.85002 67.69134 94.94497 1.000 21.78178 215 LEU A N 1
ATOM 1485 C CA . LEU A 1 235 ? 19.29441 68.49917 93.84770 1.000 21.47455 215 LEU A CA 1
ATOM 1486 C C . LEU A 1 235 ? 19.42259 70.00346 94.10498 1.000 24.55590 215 LEU A C 1
ATOM 1487 O O . LEU A 1 235 ? 19.07648 70.80091 93.22203 1.000 21.90202 215 LEU A O 1
ATOM 1492 N N . ASP A 1 236 ? 19.89265 70.40891 95.28839 1.000 22.46719 216 ASP A N 1
ATOM 1493 C CA . ASP A 1 236 ? 19.72209 71.76852 95.78698 1.000 20.66116 216 ASP A CA 1
ATOM 1494 C C . ASP A 1 236 ? 21.04372 72.52793 95.81372 1.000 21.12680 216 ASP A C 1
ATOM 1495 O O . ASP A 1 236 ? 22.13489 71.94786 95.80733 1.000 22.79499 216 ASP A O 1
ATOM 1500 N N . THR A 1 237 ? 20.94942 73.84925 95.94045 1.000 20.46357 217 THR A N 1
ATOM 1501 C CA . THR A 1 237 ? 22.12941 74.64692 96.20450 1.000 20.76595 217 THR A CA 1
ATOM 1502 C C . THR A 1 237 ? 21.92391 75.45215 97.48764 1.000 21.61204 217 THR A C 1
ATOM 1503 O O . THR A 1 237 ? 20.79588 75.84370 97.82032 1.000 22.55033 217 THR A O 1
ATOM 1507 N N . THR A 1 238 ? 23.03212 75.66141 98.21656 1.000 20.88324 218 THR A N 1
ATOM 1508 C CA . THR A 1 238 ? 23.08933 76.62281 99.32117 1.000 20.30129 218 THR A CA 1
ATOM 1509 C C . THR A 1 238 ? 24.11254 77.71973 99.04302 1.000 22.65519 218 THR A C 1
ATOM 1510 O O . THR A 1 238 ? 24.53375 78.44390 99.96914 1.000 22.83480 218 THR A O 1
ATOM 1514 N N . TYR A 1 239 ? 24.51002 77.88263 97.76374 1.000 19.83585 219 TYR A N 1
ATOM 1515 C CA . TYR A 1 239 ? 25.45378 78.90190 97.31821 1.000 20.87647 219 TYR A CA 1
ATOM 1516 C C . TYR A 1 239 ? 26.81943 78.76947 97.99032 1.000 22.14443 219 TYR A C 1
ATOM 1517 O O . TYR A 1 239 ? 27.55539 79.75237 98.12927 1.000 21.70925 219 TYR A O 1
ATOM 1526 N N . ARG A 1 240 ? 27.19113 77.53231 98.33710 1.000 22.71315 220 ARG A N 1
ATOM 1527 C CA . ARG A 1 240 ? 28.57152 77.26395 98.72838 1.000 22.29395 220 ARG A CA 1
ATOM 1528 C C . ARG A 1 240 ? 29.55526 77.68727 97.65543 1.000 23.97946 220 ARG A C 1
ATOM 1529 O O . ARG A 1 240 ? 30.67306 78.09754 97.97647 1.000 22.45641 220 ARG A O 1
ATOM 1537 N N . HIS A 1 241 ? 29.17775 77.56562 96.36704 1.000 21.48063 221 HIS A N 1
ATOM 1538 C CA . HIS A 1 241 ? 30.01069 78.00997 95.26087 1.000 20.86868 221 HIS A CA 1
ATOM 1539 C C . HIS A 1 241 ? 29.57321 79.37011 94.70533 1.000 23.69725 221 HIS A C 1
ATOM 1540 O O . HIS A 1 241 ? 29.89299 79.69958 93.55809 1.000 24.98810 221 HIS A O 1
ATOM 1547 N N . GLY A 1 242 ? 28.90983 80.20249 95.51253 1.000 21.09084 222 GLY A N 1
ATOM 1548 C CA . GLY A 1 242 ? 28.39723 81.44792 94.98741 1.000 20.77779 222 GLY A CA 1
ATOM 1549 C C . GLY A 1 242 ? 27.07700 81.19321 94.27255 1.000 21.96058 222 GLY A C 1
ATOM 1550 O O . GLY A 1 242 ? 26.54285 80.09503 94.29414 1.000 21.66883 222 GLY A O 1
ATOM 1551 N N . TYR A 1 243 ? 26.50633 82.25288 93.70712 1.000 19.99821 223 TYR A N 1
ATOM 1552 C CA . TYR A 1 243 ? 25.19124 82.10346 93.09132 1.000 19.94848 223 TYR A CA 1
ATOM 1553 C C . TYR A 1 243 ? 25.33786 81.16886 91.89224 1.000 20.88864 223 TYR A C 1
ATOM 1554 O O . TYR A 1 243 ? 26.26917 81.31698 91.08913 1.000 23.06464 223 TYR A O 1
ATOM 1563 N N . ASP A 1 244 ? 24.42277 80.21651 91.78358 1.000 19.81424 224 ASP A N 1
ATOM 1564 C CA . ASP A 1 244 ? 24.59345 79.06487 90.88539 1.000 20.31378 224 ASP A CA 1
ATOM 1565 C C . ASP A 1 244 ? 23.30032 78.26425 90.90866 1.000 19.96365 224 ASP A C 1
ATOM 1566 O O . ASP A 1 244 ? 22.29270 78.71720 91.46584 1.000 19.75478 224 ASP A O 1
ATOM 1571 N N . VAL A 1 245 ? 23.33631 77.06285 90.30750 1.000 18.79250 225 VAL A N 1
ATOM 1572 C CA . VAL A 1 245 ? 22.25911 76.08735 90.44985 1.000 17.76526 225 VAL A CA 1
ATOM 1573 C C . VAL A 1 245 ? 22.70706 74.91055 91.31543 1.000 18.67056 225 VAL A C 1
ATOM 1574 O O . VAL A 1 245 ? 23.88211 74.76727 91.65731 1.000 20.30973 225 VAL A O 1
ATOM 1578 N N . GLY A 1 246 ? 21.72602 74.04918 91.65236 1.000 19.69501 226 GLY A N 1
ATOM 1579 C CA . GLY A 1 246 ? 21.97501 72.75555 92.29525 1.000 19.39684 226 GLY A CA 1
ATOM 1580 C C . GLY A 1 246 ? 22.17349 71.70354 91.21418 1.000 18.42726 226 GLY A C 1
ATOM 1581 O O . GLY A 1 246 ? 23.23264 71.66372 90.55850 1.000 20.69406 226 GLY A O 1
ATOM 1582 N N . ILE A 1 247 ? 21.14386 70.87915 90.99165 1.000 20.03153 227 ILE A N 1
ATOM 1583 C CA . ILE A 1 247 ? 21.22539 69.93802 89.87564 1.000 19.38420 227 ILE A CA 1
ATOM 1584 C C . ILE A 1 247 ? 21.37293 70.73405 88.59094 1.000 18.72918 227 ILE A C 1
ATOM 1585 O O . ILE A 1 247 ? 20.69489 71.75740 88.39038 1.000 20.77212 227 ILE A O 1
ATOM 1590 N N . ASN A 1 248 ? 22.30141 70.29273 87.74705 1.000 20.28050 228 ASN A N 1
ATOM 1591 C CA . ASN A 1 248 ? 22.56980 70.95414 86.47872 1.000 17.40587 228 ASN A CA 1
ATOM 1592 C C . ASN A 1 248 ? 22.40001 69.90205 85.37826 1.000 19.44836 228 ASN A C 1
ATOM 1593 O O . ASN A 1 248 ? 21.27085 69.48276 85.13563 1.000 20.30195 228 ASN A O 1
ATOM 1598 N N . GLY A 1 249 ? 23.47179 69.46389 84.71897 1.000 19.08496 229 GLY A N 1
ATOM 1599 C CA . GLY A 1 249 ? 23.31633 68.49236 83.63645 1.000 17.89180 229 GLY A CA 1
ATOM 1600 C C . GLY A 1 249 ? 22.89401 67.12339 84.14235 1.000 21.36613 229 GLY A C 1
ATOM 1601 O O . GLY A 1 249 ? 23.20545 66.72736 85.27589 1.000 21.21308 229 GLY A O 1
ATOM 1602 N N . ILE A 1 250 ? 22.19184 66.38674 83.26140 1.000 20.67289 230 ILE A N 1
ATOM 1603 C CA . ILE A 1 250 ? 21.76265 65.00973 83.51954 1.000 22.89865 230 ILE A CA 1
ATOM 1604 C C . ILE A 1 250 ? 22.11807 64.11364 82.34126 1.000 25.17713 230 ILE A C 1
ATOM 1605 O O . ILE A 1 250 ? 22.18038 64.56128 81.18820 1.000 21.99433 230 ILE A O 1
ATOM 1610 N N . LYS A 1 251 ? 22.32951 62.82307 82.64783 1.000 21.18137 231 LYS A N 1
ATOM 1611 C CA . LYS A 1 251 ? 22.38410 61.76281 81.63585 1.000 19.79496 231 LYS A CA 1
ATOM 1612 C C . LYS A 1 251 ? 21.75047 60.52215 82.23909 1.000 22.52457 231 LYS A C 1
ATOM 1613 O O . LYS A 1 251 ? 21.75511 60.35025 83.46100 1.000 25.66140 231 LYS A O 1
ATOM 1619 N N . ILE A 1 252 ? 21.26460 59.62497 81.37533 1.000 23.47427 232 ILE A N 1
ATOM 1620 C CA . ILE A 1 252 ? 20.72215 58.34642 81.84325 1.000 24.48143 232 ILE A CA 1
ATOM 1621 C C . ILE A 1 252 ? 21.57895 57.23452 81.25184 1.000 25.56703 232 ILE A C 1
ATOM 1622 O O . ILE A 1 252 ? 21.87819 57.24983 80.05033 1.000 29.12502 232 ILE A O 1
ATOM 1627 N N . ARG A 1 253 ? 22.01796 56.31071 82.10574 1.000 26.99643 233 ARG A N 1
ATOM 1628 C CA . ARG A 1 253 ? 22.83718 55.18100 81.66663 1.000 28.06492 233 ARG A CA 1
ATOM 1629 C C . ARG A 1 253 ? 22.30143 53.93741 82.35465 1.000 34.91844 233 ARG A C 1
ATOM 1630 O O . ARG A 1 253 ? 22.19762 53.91770 83.58414 1.000 31.58214 233 ARG A O 1
ATOM 1638 N N . ARG A 1 254 ? 21.95395 52.91484 81.56774 1.000 33.49288 234 ARG A N 1
ATOM 1639 C CA . ARG A 1 254 ? 21.27490 51.71532 82.10567 1.000 37.37505 234 ARG A CA 1
ATOM 1640 C C . ARG A 1 254 ? 20.03477 52.19904 82.85948 1.000 32.14677 234 ARG A C 1
ATOM 1641 O O . ARG A 1 254 ? 19.22565 52.92953 82.27615 1.000 34.94023 234 ARG A O 1
ATOM 1649 N N . ASP A 1 255 ? 19.81458 51.79071 84.10451 1.000 34.86868 235 ASP A N 1
ATOM 1650 C CA . ASP A 1 255 ? 18.64741 52.24055 84.85655 1.000 38.36376 235 ASP A CA 1
ATOM 1651 C C . ASP A 1 255 ? 19.05162 53.24663 85.93387 1.000 33.32634 235 ASP A C 1
ATOM 1652 O O . ASP A 1 255 ? 18.47820 53.28929 87.03151 1.000 35.33170 235 ASP A O 1
ATOM 1657 N N . TRP A 1 256 ? 20.04061 54.08656 85.60666 1.000 30.03841 236 TRP A N 1
ATOM 1658 C CA . TRP A 1 256 ? 20.56500 55.10707 86.51567 1.000 30.69533 236 TRP A CA 1
ATOM 1659 C C . TRP A 1 256 ? 20.37039 56.49434 85.91177 1.000 29.99937 236 TRP A C 1
ATOM 1660 O O . TRP A 1 256 ? 20.77504 56.73813 84.76656 1.000 28.05129 236 TRP A O 1
ATOM 1671 N N . LEU A 1 257 ? 19.78784 57.40747 86.69157 1.000 28.14280 237 LEU A N 1
ATOM 1672 C CA . LEU A 1 257 ? 19.85370 58.83193 86.36442 1.000 24.33665 237 LEU A CA 1
ATOM 1673 C C . LEU A 1 257 ? 21.11008 59.39940 87.01453 1.000 26.87801 237 LEU A C 1
ATOM 1674 O O . LEU A 1 257 ? 21.28613 59.27537 88.22713 1.000 26.25229 237 LEU A O 1
ATOM 1679 N N . TYR A 1 258 ? 22.01024 59.97398 86.20429 1.000 25.06073 238 TYR A N 1
ATOM 1680 C CA . TYR A 1 258 ? 23.22145 60.61952 86.68634 1.000 24.55841 238 TYR A CA 1
ATOM 1681 C C . TYR A 1 258 ? 23.01866 62.12340 86.57652 1.000 23.94187 238 TYR A C 1
ATOM 1682 O O . TYR A 1 258 ? 22.35841 62.58178 85.64189 1.000 24.07135 238 TYR A O 1
ATOM 1691 N N . TRP A 1 259 ? 23.55643 62.87330 87.54472 1.000 23.01021 239 TRP A N 1
ATOM 1692 C CA . TRP A 1 259 ? 23.59664 64.33588 87.39943 1.000 22.04602 239 TRP A CA 1
ATOM 1693 C C . TRP A 1 259 ? 24.81521 64.91174 88.09223 1.000 24.86067 239 TRP A C 1
ATOM 1694 O O . TRP A 1 259 ? 25.44218 64.26996 88.94035 1.000 23.99112 239 TRP A O 1
ATOM 1705 N N . VAL A 1 260 ? 25.13767 66.16776 87.74412 1.000 20.77426 240 VAL A N 1
ATOM 1706 C CA . VAL A 1 260 ? 26.12793 66.91525 88.50632 1.000 22.32391 240 VAL A CA 1
ATOM 1707 C C . VAL A 1 260 ? 25.38981 67.98241 89.30569 1.000 22.64700 240 VAL A C 1
ATOM 1708 O O . VAL A 1 260 ? 24.32577 68.46190 88.90091 1.000 22.42036 240 VAL A O 1
ATOM 1712 N N . ASN A 1 261 ? 25.94310 68.31222 90.47022 1.000 21.75568 241 ASN A N 1
ATOM 1713 C CA . ASN A 1 261 ? 25.44650 69.40955 91.30327 1.000 21.25727 241 ASN A CA 1
ATOM 1714 C C . ASN A 1 261 ? 26.49598 70.50423 91.25996 1.000 21.69629 241 ASN A C 1
ATOM 1715 O O . ASN A 1 261 ? 27.67476 70.23647 91.48716 1.000 22.21482 241 ASN A O 1
ATOM 1720 N N . SER A 1 262 ? 26.07869 71.72574 90.89677 1.000 20.50132 242 SER A N 1
ATOM 1721 C CA . SER A 1 262 ? 27.02786 72.80304 90.66995 1.000 20.41998 242 SER A CA 1
ATOM 1722 C C . SER A 1 262 ? 27.51745 73.44145 91.96072 1.000 19.89224 242 SER A C 1
ATOM 1723 O O . SER A 1 262 ? 28.46342 74.24505 91.91512 1.000 20.44031 242 SER A O 1
ATOM 1726 N N . ASP A 1 263 ? 26.90559 73.08554 93.07950 1.000 21.90827 243 ASP A N 1
ATOM 1727 C CA . ASP A 1 263 ? 27.21731 73.74572 94.33881 1.000 21.50660 243 ASP A CA 1
ATOM 1728 C C . ASP A 1 263 ? 27.99997 72.89241 95.33402 1.000 26.79001 243 ASP A C 1
ATOM 1729 O O . ASP A 1 263 ? 28.70941 73.46411 96.17278 1.000 25.89323 243 ASP A O 1
ATOM 1734 N N . ASP A 1 264 ? 27.87869 71.56227 95.30608 1.000 22.60912 244 ASP A N 1
ATOM 1735 C CA . ASP A 1 264 ? 28.42349 70.75429 96.39917 1.000 22.93861 244 ASP A CA 1
ATOM 1736 C C . ASP A 1 264 ? 29.57966 69.85731 95.96462 1.000 31.85173 244 ASP A C 1
ATOM 1737 O O . ASP A 1 264 ? 30.08557 69.07361 96.78241 1.000 28.76792 244 ASP A O 1
ATOM 1742 N N . GLY A 1 265 ? 30.04200 69.98790 94.71958 1.000 23.82328 245 GLY A N 1
ATOM 1743 C CA . GLY A 1 265 ? 31.17817 69.22980 94.22269 1.000 26.42867 245 GLY A CA 1
ATOM 1744 C C . GLY A 1 265 ? 30.89683 67.79202 93.81910 1.000 24.33977 245 GLY A C 1
ATOM 1745 O O . GLY A 1 265 ? 31.82721 67.11843 93.36557 1.000 26.00806 245 GLY A O 1
ATOM 1746 N N . ASN A 1 266 ? 29.65819 67.31990 93.92553 1.000 23.70095 246 ASN A N 1
ATOM 1747 C CA . ASN A 1 266 ? 29.33877 65.91049 93.74468 1.000 24.40189 246 ASN A CA 1
ATOM 1748 C C . ASN A 1 266 ? 28.71874 65.62257 92.37850 1.000 27.93176 246 ASN A C 1
ATOM 1749 O O . ASN A 1 266 ? 27.92297 66.40966 91.84831 1.000 26.12048 246 ASN A O 1
ATOM 1754 N N . ILE A 1 267 ? 29.11184 64.48693 91.81692 1.000 25.79286 247 ILE A N 1
ATOM 1755 C CA . ILE A 1 267 ? 28.39721 63.82278 90.74102 1.000 25.09491 247 ILE A CA 1
ATOM 1756 C C . ILE A 1 267 ? 27.59732 62.70327 91.38436 1.000 28.28741 247 ILE A C 1
ATOM 1757 O O . ILE A 1 267 ? 28.13788 61.95764 92.22073 1.000 28.03670 247 ILE A O 1
ATOM 1762 N N . TYR A 1 268 ? 26.31160 62.62576 91.05862 1.000 24.04047 248 TYR A N 1
ATOM 1763 C CA . TYR A 1 268 ? 25.35611 61.73265 91.70779 1.000 25.78613 248 TYR A CA 1
ATOM 1764 C C . TYR A 1 268 ? 24.76507 60.75235 90.71294 1.000 27.93032 248 TYR A C 1
ATOM 1765 O O . TYR A 1 268 ? 24.69428 61.01714 89.50690 1.000 27.73506 248 TYR A O 1
ATOM 1774 N N . ARG A 1 269 ? 24.26843 59.62376 91.22792 1.000 26.35651 249 ARG A N 1
ATOM 1775 C CA . ARG A 1 269 ? 23.37155 58.80554 90.42638 1.000 26.68741 249 ARG A CA 1
ATOM 1776 C C . ARG A 1 269 ? 22.25111 58.26522 91.29337 1.000 27.83078 249 ARG A C 1
ATOM 1777 O O . ARG A 1 269 ? 22.37892 58.17635 92.51965 1.000 28.39701 249 ARG A O 1
ATOM 1785 N N . LEU A 1 270 ? 21.14760 57.91052 90.62886 1.000 27.67782 250 LEU A N 1
ATOM 1786 C CA . LEU A 1 270 ? 19.92917 57.46597 91.28824 1.000 31.16650 250 LEU A CA 1
ATOM 1787 C C . LEU A 1 270 ? 19.29517 56.33499 90.48999 1.000 31.55889 250 LEU A C 1
ATOM 1788 O O . LEU A 1 270 ? 19.05549 56.46704 89.28884 1.000 30.79987 250 LEU A O 1
ATOM 1793 N N . LYS A 1 271 ? 19.01422 55.22303 91.16547 1.000 32.30895 251 LYS A N 1
ATOM 1794 C CA . LYS A 1 271 ? 18.32314 54.11696 90.52231 1.000 31.41282 251 LYS A CA 1
ATOM 1795 C C . LYS A 1 271 ? 16.88996 54.50175 90.20018 1.000 29.94994 251 LYS A C 1
ATOM 1796 O O . LYS A 1 271 ? 16.13889 54.90717 91.09719 1.000 34.40592 251 LYS A O 1
ATOM 1802 N N . ILE A 1 272 ? 16.48137 54.34899 88.94068 1.000 27.81416 252 ILE A N 1
ATOM 1803 C CA . ILE A 1 272 ? 15.15532 54.77891 88.52429 1.000 30.12327 252 ILE A CA 1
ATOM 1804 C C . ILE A 1 272 ? 14.39950 53.63039 87.87549 1.000 33.76920 252 ILE A C 1
ATOM 1805 O O . ILE A 1 272 ? 14.99470 52.71643 87.29532 1.000 34.95223 252 ILE A O 1
ATOM 1810 N N . ASP A 1 273 ? 13.07467 53.68648 87.97846 1.000 34.88274 253 ASP A N 1
ATOM 1811 C CA . ASP A 1 273 ? 12.20903 52.70469 87.35033 1.000 34.05542 253 ASP A CA 1
ATOM 1812 C C . ASP A 1 273 ? 11.90619 53.14263 85.92550 1.000 42.42945 253 ASP A C 1
ATOM 1813 O O . ASP A 1 273 ? 12.48643 54.10271 85.41179 1.000 35.91036 253 ASP A O 1
ATOM 1818 N N . LYS A 1 274 ? 10.96944 52.45292 85.28304 1.000 34.82332 254 LYS A N 1
ATOM 1819 C CA . LYS A 1 274 ? 10.72875 52.63917 83.86036 1.000 41.06896 254 LYS A CA 1
ATOM 1820 C C . LYS A 1 274 ? 10.08155 53.97797 83.53354 1.000 39.99847 254 LYS A C 1
ATOM 1821 O O . LYS A 1 274 ? 10.05664 54.34619 82.35694 1.000 39.49479 254 LYS A O 1
ATOM 1827 N N . THR A 1 275 ? 9.53534 54.69702 84.51604 1.000 36.49866 255 THR A N 1
ATOM 1828 C CA . THR A 1 275 ? 8.92968 55.99951 84.25324 1.000 38.43064 255 THR A CA 1
ATOM 1829 C C . THR A 1 275 ? 9.75357 57.14662 84.81418 1.000 39.19382 255 THR A C 1
ATOM 1830 O O . THR A 1 275 ? 9.27665 58.28374 84.83347 1.000 42.54531 255 THR A O 1
ATOM 1834 N N . GLY A 1 276 ? 1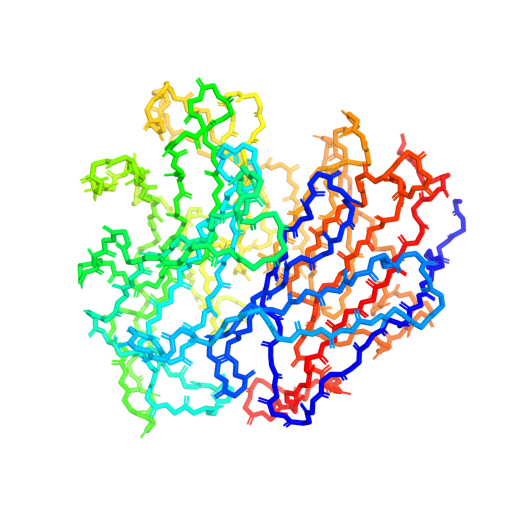0.96785 56.87926 85.27596 1.000 31.59576 256 GLY A N 1
ATOM 1835 C CA . GLY A 1 276 ? 11.84611 57.90691 85.80250 1.000 34.80940 256 GLY A CA 1
ATOM 1836 C C . GLY A 1 276 ? 11.75443 58.13224 87.29343 1.000 36.68315 256 GLY A C 1
ATOM 1837 O O . GLY A 1 276 ? 12.49680 58.96905 87.82818 1.000 37.04217 256 GLY A O 1
ATOM 1838 N N . HIS A 1 277 ? 10.88330 57.41021 87.99354 1.000 34.28171 257 HIS A N 1
ATOM 1839 C CA . HIS A 1 277 ? 10.77606 57.57365 89.43400 1.000 34.99585 257 HIS A CA 1
ATOM 1840 C C . HIS A 1 277 ? 11.86729 56.78194 90.12544 1.000 35.33585 257 HIS A C 1
ATOM 1841 O O . HIS A 1 277 ? 12.33915 55.76708 89.61545 1.000 37.25320 257 HIS A O 1
ATOM 1848 N N . ALA A 1 278 ? 12.27506 57.25674 91.29319 1.000 33.98094 258 ALA A N 1
ATOM 1849 C CA . ALA A 1 278 ? 13.31428 56.56421 92.02481 1.000 32.90107 258 ALA A CA 1
ATOM 1850 C C . ALA A 1 278 ? 12.79535 55.21772 92.51080 1.000 38.89832 258 ALA A C 1
ATOM 1851 O O . ALA A 1 278 ? 11.62533 55.07827 92.87706 1.000 42.64846 258 ALA A O 1
ATOM 1853 N N . VAL A 1 279 ? 13.65694 54.21800 92.46966 1.000 37.00038 259 VAL A N 1
ATOM 1854 C CA . VAL A 1 279 ? 13.36654 52.95636 93.15308 1.000 41.55551 259 VAL A CA 1
ATOM 1855 C C . VAL A 1 279 ? 13.58864 53.15879 94.64958 1.000 42.78283 259 VAL A C 1
ATOM 1856 O O . VAL A 1 279 ? 14.63073 53.70953 95.04114 1.000 43.70147 259 VAL A O 1
ATOM 1860 N N . PRO A 1 280 ? 12.64526 52.77736 95.50624 1.000 45.15096 260 PRO A N 1
ATOM 1861 C CA . PRO A 1 280 ? 12.86303 52.91806 96.95799 1.000 43.21048 260 PRO A CA 1
ATOM 1862 C C . PRO A 1 280 ? 14.11425 52.17541 97.38777 1.000 49.85934 260 PRO A C 1
ATOM 1863 O O . PRO A 1 280 ? 14.38865 51.07537 96.88440 1.000 54.86818 260 PRO A O 1
ATOM 1867 N N . PRO A 1 281 ? 14.90459 52.73313 98.32272 1.000 47.17037 261 PRO A N 1
ATOM 1868 C CA . PRO A 1 281 ? 14.66864 53.91299 99.16189 1.000 47.76233 261 PRO A CA 1
ATOM 1869 C C . PRO A 1 281 ? 14.95452 55.28268 98.52727 1.000 56.60011 261 PRO A C 1
ATOM 1870 O O . PRO A 1 281 ? 14.97720 56.26920 99.26849 1.000 56.70740 261 PRO A O 1
ATOM 1874 N N . ALA A 1 282 ? 15.19274 55.34247 97.21336 1.000 47.80817 262 ALA A N 1
ATOM 1875 C CA . ALA A 1 282 ? 15.31471 56.61298 96.49202 1.000 44.14033 262 ALA A CA 1
ATOM 1876 C C . ALA A 1 282 ? 16.44115 57.48570 97.04008 1.000 45.27537 262 ALA A C 1
ATOM 1877 O O . ALA A 1 282 ? 16.27683 58.69750 97.22728 1.000 48.31860 262 ALA A O 1
ATOM 1879 N N . LYS A 1 283 ? 17.60422 56.88275 97.28456 1.000 37.68642 263 LYS A N 1
ATOM 1880 C CA . LYS A 1 283 ? 18.70640 57.67911 97.79776 1.000 33.85953 263 LYS A CA 1
ATOM 1881 C C . LYS A 1 283 ? 19.78173 57.89838 96.74121 1.000 37.97780 263 LYS A C 1
ATOM 1882 O O . LYS A 1 283 ? 20.38366 56.93303 96.24412 1.000 37.41705 263 LYS A O 1
ATOM 1888 N N . PRO A 1 284 ? 20.07918 59.15128 96.40789 1.000 32.60277 264 PRO A N 1
ATOM 1889 C CA . PRO A 1 284 ? 21.21522 59.44178 95.52348 1.000 32.96634 264 PRO A CA 1
ATOM 1890 C C . PRO A 1 284 ? 22.53697 58.92507 96.07918 1.000 33.85604 264 PRO A C 1
ATOM 1891 O O . PRO A 1 284 ? 22.77753 58.93023 97.28853 1.000 36.82420 264 PRO A O 1
ATOM 1895 N N . GLU A 1 285 ? 23.40468 58.49474 95.17178 1.000 30.05372 265 GLU A N 1
ATOM 1896 C CA . GLU A 1 285 ? 24.71056 57.95400 95.50599 1.000 28.30684 265 GLU A CA 1
ATOM 1897 C C . GLU A 1 285 ? 25.77956 58.85067 94.90173 1.000 36.31758 265 GLU A C 1
ATOM 1898 O O . GLU A 1 285 ? 25.68885 59.20242 93.72125 1.000 32.42595 265 GLU A O 1
ATOM 1904 N N . VAL A 1 286 ? 26.77928 59.23025 95.69471 1.000 30.40802 266 VAL A N 1
ATOM 1905 C CA . VAL A 1 286 ? 27.88760 60.03450 95.18115 1.000 29.32189 266 VAL A CA 1
ATOM 1906 C C . VAL A 1 286 ? 28.81984 59.15350 94.35711 1.000 33.56702 266 VAL A C 1
ATOM 1907 O O . VAL A 1 286 ? 29.36813 58.16613 94.86322 1.000 35.17681 266 VAL A O 1
ATOM 1911 N N . VAL A 1 287 ? 29.02959 59.54080 93.09653 1.000 33.17781 267 VAL A N 1
ATOM 1912 C CA . VAL A 1 287 ? 29.87822 58.82689 92.14349 1.000 32.61583 267 VAL A CA 1
ATOM 1913 C C . VAL A 1 287 ? 31.29953 59.37500 92.13857 1.000 34.49655 267 VAL A C 1
ATOM 1914 O O . VAL A 1 287 ? 32.27004 58.61816 91.99482 1.000 34.57144 267 VAL A O 1
ATOM 1918 N N . ALA A 1 288 ? 31.44748 60.69537 92.26196 1.000 26.30195 268 ALA A N 1
ATOM 1919 C CA . ALA A 1 288 ? 32.74405 61.34347 92.26931 1.000 26.37164 268 ALA A CA 1
ATOM 1920 C C . ALA A 1 288 ? 32.58528 62.69664 92.94804 1.000 27.54812 268 ALA A C 1
ATOM 1921 O O . ALA A 1 288 ? 31.48330 63.25685 92.98478 1.000 27.31892 268 ALA A O 1
ATOM 1923 N N . PHE A 1 289 ? 33.69906 63.22027 93.45370 1.000 28.86678 269 PHE A N 1
ATOM 1924 C CA . PHE A 1 289 ? 33.74854 64.52421 94.09303 1.000 30.04234 269 PHE A CA 1
ATOM 1925 C C . PHE A 1 289 ? 34.93416 65.31731 93.57576 1.000 31.09538 269 PHE A C 1
ATOM 1926 O O . PHE A 1 289 ? 36.03625 64.78449 93.41901 1.000 29.19264 269 PHE A O 1
ATOM 1934 N N . GLN A 1 290 ? 34.72104 66.60889 93.33347 1.000 25.61436 270 GLN A N 1
ATOM 1935 C CA . GLN A 1 290 ? 35.80771 67.52418 93.03474 1.000 24.56931 270 GLN A CA 1
ATOM 1936 C C . GLN A 1 290 ? 35.28127 68.89727 93.42451 1.000 26.80271 270 GLN A C 1
ATOM 1937 O O . GLN A 1 290 ? 34.10810 69.18880 93.18709 1.000 25.86735 270 GLN A O 1
ATOM 1943 N N . ASP A 1 291 ? 36.11834 69.70888 94.06648 1.000 29.57330 271 ASP A N 1
ATOM 1944 C CA . ASP A 1 291 ? 35.69673 71.04306 94.49954 1.000 28.08824 271 ASP A CA 1
ATOM 1945 C C . ASP A 1 291 ? 35.78288 71.99760 93.31260 1.000 26.42704 271 ASP A C 1
ATOM 1946 O O . ASP A 1 291 ? 36.71958 72.78617 93.14543 1.000 30.55951 271 ASP A O 1
ATOM 1951 N N . THR A 1 292 ? 34.77211 71.88795 92.44824 1.000 24.55295 272 THR A N 1
ATOM 1952 C CA . THR A 1 292 ? 34.69501 72.64221 91.21961 1.000 25.21890 272 THR A CA 1
ATOM 1953 C C . THR A 1 292 ? 33.22159 72.80570 90.89486 1.000 22.26967 272 THR A C 1
ATOM 1954 O O . THR A 1 292 ? 32.39264 72.00590 91.32641 1.000 24.26470 272 THR A O 1
ATOM 1958 N N . ILE A 1 293 ? 32.89573 73.85510 90.13822 1.000 25.20771 273 ILE A N 1
ATOM 1959 C CA . ILE A 1 293 ? 31.51671 74.11922 89.72296 1.000 24.01612 273 ILE A CA 1
ATOM 1960 C C . ILE A 1 293 ? 31.25441 73.31287 88.45166 1.000 22.21180 273 ILE A C 1
ATOM 1961 O O . ILE A 1 293 ? 31.59727 73.72440 87.34237 1.000 25.32712 273 ILE A O 1
ATOM 1966 N N . TRP A 1 294 ? 30.66482 72.14775 88.63323 1.000 21.52819 274 TRP A N 1
ATOM 1967 C CA . TRP A 1 294 ? 30.26402 71.32104 87.50434 1.000 19.85114 274 TRP A CA 1
ATOM 1968 C C . TRP A 1 294 ? 29.19934 72.02643 86.68038 1.000 21.86360 274 TRP A C 1
ATOM 1969 O O . TRP A 1 294 ? 28.44700 72.85748 87.18333 1.000 22.79803 274 TRP A O 1
ATOM 1980 N N . ASP A 1 295 ? 29.08359 71.62728 85.40875 1.000 21.50487 275 ASP A N 1
ATOM 1981 C CA . ASP A 1 295 ? 27.99177 72.10098 84.55083 1.000 19.09159 275 ASP A CA 1
ATOM 1982 C C . ASP A 1 295 ? 27.31120 70.93445 83.82691 1.000 21.32852 275 ASP A C 1
ATOM 1983 O O . ASP A 1 295 ? 26.17000 70.60001 84.13157 1.000 20.19519 275 ASP A O 1
ATOM 1988 N N . ASP A 1 296 ? 27.97201 70.29535 82.86309 1.000 21.26534 276 ASP A N 1
ATOM 1989 C CA . ASP A 1 296 ? 27.38237 69.11246 82.23935 1.000 21.91576 276 ASP A CA 1
ATOM 1990 C C . ASP A 1 296 ? 28.49719 68.12121 81.94994 1.000 23.96956 276 ASP A C 1
ATOM 1991 O O . ASP A 1 296 ? 29.67536 68.39457 82.20220 1.000 23.66227 276 ASP A O 1
ATOM 1996 N N . PHE A 1 297 ? 28.11693 66.96455 81.41465 1.000 21.67252 277 PHE A N 1
ATOM 1997 C CA . PHE A 1 297 ? 29.03353 65.83234 81.36498 1.000 20.85913 277 PHE A CA 1
ATOM 1998 C C . PHE A 1 297 ? 28.49873 64.83582 80.34952 1.000 22.80268 277 PHE A C 1
ATOM 1999 O O . PHE A 1 297 ? 27.36917 64.94391 79.86747 1.000 21.96460 277 PHE A O 1
ATOM 2007 N N . THR A 1 298 ? 29.32504 63.82538 80.06845 1.000 21.55872 278 THR A N 1
ATOM 2008 C CA . THR A 1 298 ? 28.90694 62.71549 79.22639 1.000 21.61469 278 THR A CA 1
ATOM 2009 C C . THR A 1 298 ? 29.71527 61.49361 79.64890 1.000 22.66393 278 THR A C 1
ATOM 2010 O O . THR A 1 298 ? 30.70253 61.59579 80.38149 1.000 27.13869 278 THR A O 1
ATOM 2014 N N . PHE A 1 299 ? 29.27588 60.32325 79.18088 1.000 24.05509 279 PHE A N 1
ATOM 2015 C CA . PHE A 1 299 ? 30.06386 59.09704 79.28336 1.000 24.99908 279 PHE A CA 1
ATOM 2016 C C . PHE A 1 299 ? 30.77039 58.82824 77.96498 1.000 26.08710 279 PHE A C 1
ATOM 2017 O O . PHE A 1 299 ? 30.29012 59.21837 76.89741 1.000 28.43542 279 PHE A O 1
ATOM 2025 N N . GLY A 1 300 ? 31.93005 58.18036 78.05624 1.000 27.75788 280 GLY A N 1
ATOM 2026 C CA . GLY A 1 300 ? 32.57125 57.65215 76.86907 1.000 29.91680 280 GLY A CA 1
ATOM 2027 C C . GLY A 1 300 ? 34.08203 57.62693 76.96477 1.000 28.50817 280 GLY A C 1
ATOM 2028 O O . GLY A 1 300 ? 34.66567 57.71313 78.04963 1.000 28.06012 280 GLY A O 1
ATOM 2029 N N . PRO A 1 301 ? 34.75752 57.49293 75.81720 1.000 27.72249 281 PRO A N 1
ATOM 2030 C CA . PRO A 1 301 ? 34.14855 57.36028 74.48321 1.000 26.26175 281 PRO A CA 1
ATOM 2031 C C . PRO A 1 301 ? 33.47427 56.00233 74.25328 1.000 32.94807 281 PRO A C 1
ATOM 2032 O O . PRO A 1 301 ? 33.63363 55.08655 75.07937 1.000 28.86842 281 PRO A O 1
ATOM 2036 N N . GLU A 1 302 ? 32.69486 55.91204 73.17221 1.000 29.63818 282 GLU A N 1
ATOM 2037 C CA . GLU A 1 302 ? 31.99793 54.68510 72.79159 1.000 32.28884 282 GLU A CA 1
ATOM 2038 C C . GLU A 1 302 ? 31.31677 54.06870 74.00579 1.000 33.70738 282 GLU A C 1
ATOM 2039 O O . GLU A 1 302 ? 30.41702 54.68986 74.57554 1.000 32.08469 282 GLU A O 1
ATOM 2045 N N . HIS A 1 303 ? 31.71369 52.87177 74.43455 1.000 30.74585 283 HIS A N 1
ATOM 2046 C CA . HIS A 1 303 ? 30.96561 52.21156 75.49048 1.000 31.92562 283 HIS A CA 1
ATOM 2047 C C . HIS A 1 303 ? 31.59203 52.37717 76.86555 1.000 30.68425 283 HIS A C 1
ATOM 2048 O O . HIS A 1 303 ? 31.05318 51.83942 77.83917 1.000 34.58414 283 HIS A O 1
ATOM 2055 N N . GLU A 1 304 ? 32.70380 53.10132 76.96545 1.000 28.64287 284 GLU A N 1
ATOM 2056 C CA . GLU A 1 304 ? 33.46371 53.19839 78.20833 1.000 28.95630 284 GLU A CA 1
ATOM 2057 C C . GLU A 1 304 ? 32.68090 53.94524 79.29093 1.000 35.04430 284 GLU A C 1
ATOM 2058 O O . GLU A 1 304 ? 31.85055 54.81157 79.00415 1.000 33.51757 284 GLU A O 1
ATOM 2064 N N . ASP A 1 305 ? 32.96642 53.59370 80.55364 1.000 31.96609 285 ASP A N 1
ATOM 2065 C CA . ASP A 1 305 ? 32.22729 54.07454 81.71879 1.000 33.45129 285 ASP A CA 1
ATOM 2066 C C . ASP A 1 305 ? 32.77219 55.38539 82.26009 1.000 31.26782 285 ASP A C 1
ATOM 2067 O O . ASP A 1 305 ? 32.23801 55.89560 83.25054 1.000 31.72135 285 ASP A O 1
ATOM 2072 N N . THR A 1 306 ? 33.83920 55.90552 81.66306 1.000 29.43582 286 THR A N 1
ATOM 2073 C CA . THR A 1 306 ? 34.44913 57.13059 82.14402 1.000 29.00309 286 THR A CA 1
ATOM 2074 C C . THR A 1 306 ? 33.45888 58.27706 81.99338 1.000 29.06832 286 THR A C 1
ATOM 2075 O O . THR A 1 306 ? 32.71420 58.33861 81.01536 1.000 29.28836 286 THR A O 1
ATOM 2079 N N . ILE A 1 307 ? 33.41510 59.15789 83.00009 1.000 27.70024 287 ILE A N 1
ATOM 2080 C CA . ILE A 1 307 ? 32.66283 60.40798 82.90266 1.000 27.48971 287 ILE A CA 1
ATOM 2081 C C . ILE A 1 307 ? 33.61972 61.52010 82.50950 1.000 26.15400 287 ILE A C 1
ATOM 2082 O O . ILE A 1 307 ? 34.71053 61.65160 83.08206 1.000 26.58132 287 ILE A O 1
ATOM 2087 N N . TRP A 1 308 ? 33.20973 62.32419 81.51948 1.000 22.10442 288 TRP A N 1
ATOM 2088 C CA . TRP A 1 308 ? 33.94069 63.50834 81.08861 1.000 22.82750 288 TRP A CA 1
ATOM 2089 C C . TRP A 1 308 ? 33.04940 64.69072 81.42338 1.000 23.67056 288 TRP A C 1
ATOM 2090 O O . TRP A 1 308 ? 31.90896 64.74051 80.95790 1.000 23.99847 288 TRP A O 1
ATOM 2101 N N . ALA A 1 309 ? 33.53919 65.59887 82.27833 1.000 24.53820 289 ALA A N 1
ATOM 2102 C CA . ALA A 1 309 ? 32.66262 66.60023 82.88938 1.000 22.37858 289 ALA A CA 1
ATOM 2103 C C . ALA A 1 309 ? 33.29076 67.97883 82.82636 1.000 22.59004 289 ALA A C 1
ATOM 2104 O O . ALA A 1 309 ? 34.49752 68.13728 83.03693 1.000 25.49053 289 ALA A O 1
ATOM 2106 N N . THR A 1 310 ? 32.46937 68.98753 82.54353 1.000 22.27922 290 THR A N 1
ATOM 2107 C CA . THR A 1 310 ? 32.99079 70.34684 82.55955 1.000 19.66488 290 THR A CA 1
ATOM 2108 C C . THR A 1 310 ? 32.96015 70.87573 83.98339 1.000 21.54508 290 THR A C 1
ATOM 2109 O O . THR A 1 310 ? 31.99920 70.65180 84.72686 1.000 23.89182 290 THR A O 1
ATOM 2113 N N . GLY A 1 311 ? 34.04538 71.52794 84.36595 1.000 24.14156 291 GLY A N 1
ATOM 2114 C CA . GLY A 1 311 ? 34.11834 72.21331 85.65421 1.000 21.99764 291 GLY A CA 1
ATOM 2115 C C . GLY A 1 311 ? 34.49028 73.67110 85.49807 1.000 21.46183 291 GLY A C 1
ATOM 2116 O O . GLY A 1 311 ? 34.15603 74.31547 84.49262 1.000 23.42591 291 GLY A O 1
ATOM 2117 N N . PHE A 1 312 ? 35.17088 74.22494 86.50667 1.000 23.58360 292 PHE A N 1
ATOM 2118 C CA . PHE A 1 312 ? 35.43410 75.66662 86.54196 1.000 21.49485 292 PHE A CA 1
ATOM 2119 C C . PHE A 1 312 ? 36.63295 75.94511 85.63114 1.000 24.36653 292 PHE A C 1
ATOM 2120 O O . PHE A 1 312 ? 37.79868 75.72364 86.00714 1.000 25.11685 292 PHE A O 1
ATOM 2128 N N . ASN A 1 313 ? 36.35648 76.41477 84.41079 1.000 22.45501 293 ASN A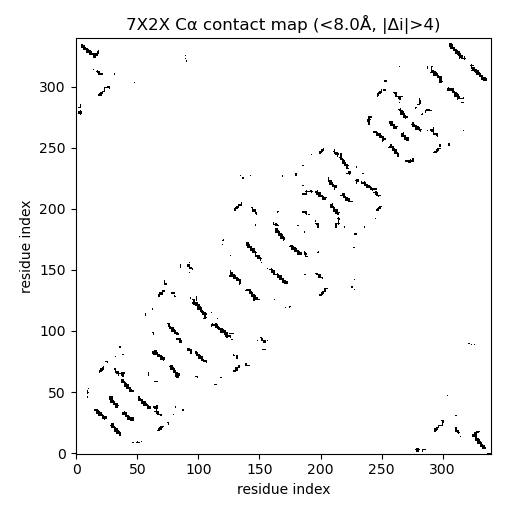 N 1
ATOM 2129 C CA . ASN A 1 313 ? 37.39834 76.74738 83.43854 1.000 23.48337 293 ASN A CA 1
ATOM 2130 C C . ASN A 1 313 ? 38.31577 75.56367 83.12985 1.000 24.03368 293 ASN A C 1
ATOM 2131 O O . ASN A 1 313 ? 39.47823 75.75043 82.77450 1.000 24.91024 293 ASN A O 1
ATOM 2136 N N . ALA A 1 314 ? 37.78084 74.34681 83.21706 1.000 23.61860 294 ALA A N 1
ATOM 2137 C CA . ALA A 1 314 ? 38.59715 73.15000 83.08377 1.000 24.40239 294 ALA A CA 1
ATOM 2138 C C . ALA A 1 314 ? 37.69504 71.96201 82.78110 1.000 26.87384 294 ALA A C 1
ATOM 2139 O O . ALA A 1 314 ? 36.48242 71.98898 83.04287 1.000 25.56495 294 ALA A O 1
ATOM 2141 N N . ILE A 1 315 ? 38.31299 70.91289 82.22795 1.000 24.98564 295 ILE A N 1
ATOM 2142 C CA . ILE A 1 315 ? 37.63683 69.66430 81.88487 1.000 23.20212 295 ILE A CA 1
ATOM 2143 C C . ILE A 1 315 ? 38.23181 68.55221 82.73286 1.000 26.66519 295 ILE A C 1
ATOM 2144 O O . ILE A 1 315 ? 39.45011 68.49629 82.92587 1.000 25.01234 295 ILE A O 1
ATOM 2149 N N . PHE A 1 316 ? 37.37059 67.66062 83.20853 1.000 24.69137 296 PHE A N 1
ATOM 2150 C CA . PHE A 1 316 ? 37.73203 66.60200 84.14344 1.000 27.05176 296 PHE A CA 1
ATOM 2151 C C . PHE A 1 316 ? 37.30660 65.24966 83.60339 1.000 24.98103 296 PHE A C 1
ATOM 2152 O O . PHE A 1 316 ? 36.27409 65.11635 82.93971 1.000 28.14993 296 PHE A O 1
ATOM 2160 N N . ALA A 1 317 ? 38.09753 64.22180 83.91734 1.000 28.24021 297 ALA A N 1
ATOM 2161 C CA . ALA A 1 317 ? 37.69308 62.84503 83.67974 1.000 25.33473 297 ALA A CA 1
ATOM 2162 C C . ALA A 1 317 ? 37.55390 62.14718 85.01909 1.000 28.14472 297 ALA A C 1
ATOM 2163 O O . ALA A 1 317 ? 38.38165 62.35518 85.90690 1.000 28.38012 297 ALA A O 1
ATOM 2165 N N . ALA A 1 318 ? 36.50488 61.34559 85.17023 1.000 23.99124 298 ALA A N 1
ATOM 2166 C CA . ALA A 1 318 ? 36.22368 60.68793 86.44542 1.000 26.86083 298 ALA A CA 1
ATOM 2167 C C . ALA A 1 318 ? 35.98610 59.19821 86.22339 1.000 30.40273 298 ALA A C 1
ATOM 2168 O O . ALA A 1 318 ? 35.14021 58.80192 85.41064 1.000 29.17251 298 ALA A O 1
ATOM 2170 N N . SER A 1 319 ? 36.73729 58.37328 86.94797 1.000 31.53244 299 SER A N 1
ATOM 2171 C CA . SER A 1 319 ? 36.57594 56.93171 86.83045 1.000 34.83706 299 SER A CA 1
ATOM 2172 C C . SER A 1 319 ? 35.34003 56.46714 87.59606 1.000 37.25718 299 SER A C 1
ATOM 2173 O O . SER A 1 319 ? 34.85408 57.15876 88.50231 1.000 33.53779 299 SER A O 1
ATOM 2176 N N . PRO A 1 320 ? 34.81299 55.28198 87.26648 1.000 37.06120 300 PRO A N 1
ATOM 2177 C CA . PRO A 1 320 ? 33.65121 54.76893 88.01106 1.000 37.91460 300 PRO A CA 1
ATOM 2178 C C . PRO A 1 320 ? 33.91283 54.60494 89.49878 1.000 38.97554 300 PRO A C 1
ATOM 2179 O O . PRO A 1 320 ? 32.95115 54.49785 90.26891 1.000 44.40873 300 PRO A O 1
ATOM 2183 N N . GLN A 1 321 ? 35.17625 54.56707 89.92709 1.000 33.99501 301 GLN A N 1
ATOM 2184 C CA . GLN A 1 321 ? 35.52301 54.45221 91.34011 1.000 41.86102 301 GLN A CA 1
ATOM 2185 C C . GLN A 1 321 ? 35.76823 55.80281 91.99758 1.000 46.46338 301 GLN A C 1
ATOM 2186 O O . GLN A 1 321 ? 36.16576 55.84925 93.17520 1.000 42.52203 301 GLN A O 1
ATOM 2192 N N . GLY A 1 322 ? 35.55916 56.89524 91.26758 1.000 38.29256 302 GLY A N 1
ATOM 2193 C CA . GLY A 1 322 ? 35.66313 58.22003 91.83123 1.000 34.16714 302 GLY A CA 1
ATOM 2194 C C . GLY A 1 322 ? 36.99902 58.91481 91.67785 1.000 36.88278 302 GLY A C 1
ATOM 2195 O O . GLY A 1 322 ? 37.19185 59.97385 92.28075 1.000 34.78556 302 GLY A O 1
ATOM 2196 N N . LYS A 1 323 ? 37.92503 58.37666 90.89013 1.000 30.65502 303 LYS A N 1
ATOM 2197 C CA . LYS A 1 323 ? 39.18610 59.06279 90.67311 1.000 32.51269 303 LYS A CA 1
ATOM 2198 C C . LYS A 1 323 ? 38.98906 60.18093 89.65290 1.000 32.55644 303 LYS A C 1
ATOM 2199 O O . LYS A 1 323 ? 38.58758 59.91697 88.51612 1.000 34.43199 303 LYS A O 1
ATOM 2205 N N . VAL A 1 324 ? 39.30200 61.41629 90.03528 1.000 31.02054 304 VAL A N 1
ATOM 2206 C CA . VAL A 1 324 ? 39.08983 62.57609 89.17427 1.000 28.16356 304 VAL A CA 1
ATOM 2207 C C . VAL A 1 324 ? 40.43127 63.12577 88.73961 1.000 30.14656 304 VAL A C 1
ATOM 2208 O O . VAL A 1 324 ? 41.32680 63.33404 89.56677 1.000 36.30922 304 VAL A O 1
ATOM 2212 N N . VAL A 1 325 ? 40.55813 63.38833 87.44387 1.000 32.32327 305 VAL A N 1
ATOM 2213 C CA . VAL A 1 325 ? 41.76712 63.91835 86.82763 1.000 28.46940 305 VAL A CA 1
ATOM 2214 C C . VAL A 1 325 ? 41.39965 65.14430 86.00133 1.000 27.60737 305 VAL A C 1
ATOM 2215 O O . VAL A 1 325 ? 40.42725 65.10252 85.24214 1.000 30.45219 305 VAL A O 1
ATOM 2219 N N . THR A 1 326 ? 42.18571 66.21743 86.13473 1.000 27.41151 306 THR A N 1
ATOM 2220 C CA . THR A 1 326 ? 42.03285 67.40930 85.30639 1.000 27.51799 306 THR A CA 1
ATOM 2221 C C . THR A 1 326 ? 42.76516 67.17225 83.99406 1.000 28.83773 306 THR A C 1
ATOM 2222 O O . THR A 1 326 ? 43.98169 66.95381 83.99408 1.000 32.86592 306 THR A O 1
ATOM 2226 N N . VAL A 1 327 ? 42.03185 67.17393 82.88417 1.000 27.92784 307 VAL A N 1
ATOM 2227 C CA . VAL A 1 327 ? 42.61589 66.81334 81.59420 1.000 29.34834 307 VAL A CA 1
ATOM 2228 C C . VAL A 1 327 ? 42.86719 68.02010 80.69922 1.000 27.01974 307 VAL A C 1
ATOM 2229 O O . VAL A 1 327 ? 43.72041 67.93956 79.80486 1.000 29.65460 307 VAL A O 1
ATOM 2233 N N . ASN A 1 328 ? 42.16918 69.13977 80.91360 1.000 25.58713 308 ASN A N 1
ATOM 2234 C CA . ASN A 1 328 ? 42.33965 70.32442 80.07902 1.000 23.71021 308 ASN A CA 1
ATOM 2235 C C . ASN A 1 328 ? 41.96667 71.57020 80.87195 1.000 25.37231 308 ASN A C 1
ATOM 2236 O O . ASN A 1 328 ? 41.20120 71.49907 81.83469 1.000 27.03115 308 ASN A O 1
ATOM 2241 N N . GLY A 1 329 ? 42.47416 72.72247 80.41506 1.000 24.97315 309 GLY A N 1
ATOM 2242 C CA . GLY A 1 329 ? 42.09947 73.99909 81.00408 1.000 29.02862 309 GLY A CA 1
ATOM 2243 C C . GLY A 1 329 ? 42.90472 74.32140 82.25578 1.000 36.33698 309 GLY A C 1
ATOM 2244 O O . GLY A 1 329 ? 44.04596 73.87651 82.43416 1.000 30.66010 309 GLY A O 1
ATOM 2245 N N . VAL A 1 330 ? 42.29466 75.11581 83.13775 1.000 27.36989 310 VAL A N 1
ATOM 2246 C CA . VAL A 1 330 ? 43.02387 75.58769 84.31956 1.000 26.37028 310 VAL A CA 1
ATOM 2247 C C . VAL A 1 330 ? 43.43328 74.40106 85.18456 1.000 28.49342 310 VAL A C 1
ATOM 2248 O O . VAL A 1 330 ? 42.65368 73.46064 85.41850 1.000 29.96966 310 VAL A O 1
ATOM 2252 N N . GLY A 1 331 ? 44.67772 74.43794 85.68126 1.000 30.05084 311 GLY A N 1
ATOM 2253 C CA . GLY A 1 331 ? 45.24255 73.32004 86.39824 1.000 33.46078 311 GLY A CA 1
ATOM 2254 C C . GLY A 1 331 ? 46.08431 72.41293 85.53151 1.000 34.61994 311 GLY A C 1
ATOM 2255 O O . GLY A 1 331 ? 46.58761 71.39396 86.03216 1.000 37.14143 311 GLY A O 1
ATOM 2256 N N . THR A 1 332 ? 46.18847 72.72273 84.23973 1.000 32.33006 312 THR A N 1
ATOM 2257 C CA . THR A 1 332 ? 47.12916 72.15099 83.28451 1.000 31.52743 312 THR A CA 1
ATOM 2258 C C . THR A 1 332 ? 47.85600 73.29703 82.58483 1.000 34.38344 312 THR A C 1
ATOM 2259 O O . THR A 1 332 ? 47.52045 74.47748 82.76379 1.000 34.69147 312 THR A O 1
ATOM 2263 N N . SER A 1 333 ? 48.82559 72.95536 81.72085 1.000 31.04286 313 SER A N 1
ATOM 2264 C CA . SER A 1 333 ? 49.50194 73.97519 80.93581 1.000 33.24355 313 SER A CA 1
ATOM 2265 C C . SER A 1 333 ? 48.58242 74.67266 79.93365 1.000 37.06836 313 SER A C 1
ATOM 2266 O O . SER A 1 333 ? 49.01378 75.63879 79.29235 1.000 36.04407 313 SER A O 1
ATOM 2269 N N . ASP A 1 334 ? 47.33597 74.20481 79.76431 1.000 34.51869 314 ASP A N 1
ATOM 2270 C CA . ASP A 1 334 ? 46.36748 74.97469 78.98420 1.000 34.22609 314 ASP A CA 1
ATOM 2271 C C . ASP A 1 334 ? 46.11663 76.34377 79.60643 1.000 29.26845 314 ASP A C 1
ATOM 2272 O O . ASP A 1 334 ? 45.74865 77.28977 78.90200 1.000 29.53570 314 ASP A O 1
ATOM 2277 N N . ASN A 1 335 ? 46.24421 76.44549 80.92740 1.000 28.89387 315 ASN A N 1
ATOM 2278 C CA . ASN A 1 335 ? 45.93084 77.66952 81.67884 1.000 33.67850 315 ASN A CA 1
ATOM 2279 C C . ASN A 1 335 ? 44.51050 78.10837 81.31798 1.000 31.60579 315 ASN A C 1
ATOM 2280 O O . ASN A 1 335 ? 43.59372 77.27809 81.37418 1.000 30.81725 315 ASN A O 1
ATOM 2285 N N . GLY A 1 336 ? 44.29596 79.36177 80.92696 1.000 30.38789 316 GLY A N 1
ATOM 2286 C CA . GLY A 1 336 ? 42.94983 79.86294 80.72220 1.000 31.00306 316 GLY A CA 1
ATOM 2287 C C . GLY A 1 336 ? 42.46579 79.82943 79.28850 1.000 29.52897 316 GLY A C 1
ATOM 2288 O O . GLY A 1 336 ? 41.68048 80.68833 78.87947 1.000 30.02912 316 GLY A O 1
ATOM 2289 N N . ILE A 1 337 ? 42.90950 78.84417 78.50529 1.000 28.98710 317 ILE A N 1
ATOM 2290 C CA . ILE A 1 337 ? 42.54093 78.84588 77.09524 1.000 31.79030 317 ILE A CA 1
ATOM 2291 C C . ILE A 1 337 ? 41.07179 78.50730 76.85865 1.000 28.14671 317 ILE A C 1
ATOM 2292 O O . ILE A 1 337 ? 40.55149 78.81287 75.77747 1.000 30.12034 317 ILE A O 1
ATOM 2297 N N . MET A 1 338 ? 40.38784 77.86666 77.80502 1.000 27.49054 318 MET A N 1
ATOM 2298 C CA . MET A 1 338 ? 38.98327 77.48758 77.61315 1.000 28.86063 318 MET A CA 1
ATOM 2299 C C . MET A 1 338 ? 38.14548 77.95791 78.80306 1.000 24.57986 318 MET A C 1
ATOM 2300 O O . MET A 1 338 ? 37.67230 77.16772 79.61991 1.000 28.50872 318 MET A O 1
ATOM 2305 N N . PRO A 1 339 ? 37.93531 79.25980 78.91273 1.000 24.90981 319 PRO A N 1
ATOM 2306 C CA . PRO A 1 339 ? 37.12077 79.77753 80.01607 1.000 24.56186 319 PRO A CA 1
ATOM 2307 C C . PRO A 1 339 ? 35.63978 79.46297 79.81190 1.000 20.99996 319 PRO A C 1
ATOM 2308 O O . PRO A 1 339 ? 35.11944 79.58783 78.70511 1.000 22.46036 319 PRO A O 1
ATOM 2312 N N . GLY A 1 340 ? 34.98250 79.07114 80.89019 1.000 22.20792 320 GLY A N 1
ATOM 2313 C CA . GLY A 1 340 ? 33.56477 78.80589 80.90213 1.000 24.84678 320 GLY A CA 1
ATOM 2314 C C . GLY A 1 340 ? 33.08373 77.68471 79.99213 1.000 23.84892 320 GLY A C 1
ATOM 2315 O O . GLY A 1 340 ? 32.11090 77.85967 79.26159 1.000 21.97943 320 GLY A O 1
ATOM 2316 N N . PRO A 1 341 ? 33.67831 76.49890 80.05419 1.000 23.00713 321 PRO A N 1
ATOM 2317 C CA . PRO A 1 341 ? 33.03946 75.36609 79.37405 1.000 22.14016 321 PRO A CA 1
ATOM 2318 C C . PRO A 1 341 ? 31.672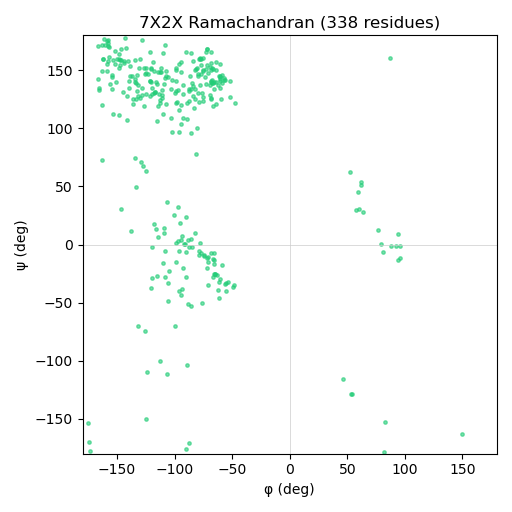09 75.11880 79.99472 1.000 25.03235 321 PRO A C 1
ATOM 2319 O O . PRO A 1 341 ? 31.46374 75.30095 81.20149 1.000 26.34628 321 PRO A O 1
ATOM 2323 N N . THR A 1 342 ? 30.72410 74.70539 79.14973 1.000 19.91092 322 THR A N 1
ATOM 2324 C CA . THR A 1 342 ? 29.35184 74.47281 79.59533 1.000 19.45564 322 THR A CA 1
ATOM 2325 C C . THR A 1 342 ? 28.86954 73.03751 79.40151 1.000 20.11578 322 THR A C 1
ATOM 2326 O O . THR A 1 342 ? 28.04378 72.57704 80.19194 1.000 20.19942 322 THR A O 1
ATOM 2330 N N . ALA A 1 343 ? 29.37960 72.29833 78.40933 1.000 20.26276 323 ALA A N 1
ATOM 2331 C CA . ALA A 1 343 ? 28.84883 70.95181 78.17444 1.000 19.77185 323 ALA A CA 1
ATOM 2332 C C . ALA A 1 343 ? 29.81512 70.23429 77.24365 1.000 21.39357 323 ALA A C 1
ATOM 2333 O O . ALA A 1 343 ? 30.73275 70.85005 76.69229 1.000 20.09226 323 ALA A O 1
ATOM 2335 N N . CYS A 1 344 ? 29.59293 68.92825 77.06260 1.000 22.20733 324 CYS A N 1
ATOM 2336 C CA . CYS A 1 344 ? 30.52783 68.18989 76.21179 1.000 22.05921 324 CYS A CA 1
ATOM 2337 C C . CYS A 1 344 ? 29.87296 66.91482 75.69321 1.000 22.67306 324 CYS A C 1
ATOM 2338 O O . CYS A 1 344 ? 29.00122 66.33156 76.34274 1.000 23.21807 324 CYS A O 1
ATOM 2341 N N . ALA A 1 345 ? 30.29574 66.49692 74.49360 1.000 21.39485 325 ALA A N 1
ATOM 2342 C CA . ALA A 1 345 ? 29.73494 65.28667 73.89711 1.000 21.97342 325 ALA A CA 1
ATOM 2343 C C . ALA A 1 345 ? 30.75121 64.70583 72.92791 1.000 22.71396 325 ALA A C 1
ATOM 2344 O O . ALA A 1 345 ? 31.45673 65.45078 72.24473 1.000 22.73746 325 ALA A O 1
ATOM 2346 N N . PHE A 1 346 ? 30.78820 63.36580 72.83367 1.000 22.81348 326 PHE A N 1
ATOM 2347 C CA . PHE A 1 346 ? 31.72149 62.70555 71.90600 1.000 20.93991 326 PHE A CA 1
ATOM 2348 C C . PHE A 1 346 ? 31.19841 62.65089 70.47204 1.000 22.14776 326 PHE A C 1
ATOM 2349 O O . PHE A 1 346 ? 29.98870 62.55821 70.21426 1.000 22.91828 326 PHE A O 1
ATOM 2357 N N . GLY A 1 347 ? 32.13926 62.66353 69.53414 1.000 23.74877 327 GLY A N 1
ATOM 2358 C CA . GLY A 1 347 ? 31.78009 62.47660 68.13353 1.000 21.92322 327 GLY A CA 1
ATOM 2359 C C . GLY A 1 347 ? 31.11741 61.13384 67.89208 1.000 23.34626 327 GLY A C 1
ATOM 2360 O O . GLY A 1 347 ? 31.29923 60.16789 68.64805 1.000 24.81223 327 GLY A O 1
ATOM 2361 N N . ARG A 1 348 ? 30.33328 61.08697 66.82250 1.000 23.36533 328 ARG A N 1
ATOM 2362 C CA . ARG A 1 348 ? 29.56483 59.89913 66.47654 1.000 21.99366 328 ARG A CA 1
ATOM 2363 C C . ARG A 1 348 ? 29.93284 59.31942 65.11327 1.000 25.27348 328 ARG A C 1
ATOM 2364 O O . ARG A 1 348 ? 29.37645 58.28050 64.73735 1.000 26.34738 328 ARG A O 1
ATOM 2372 N N . SER A 1 349 ? 30.83597 59.94252 64.37307 1.000 24.53809 329 SER A N 1
ATOM 2373 C CA . SER A 1 349 ? 31.25539 59.31582 63.12203 1.000 28.94907 329 SER A CA 1
ATOM 2374 C C . SER A 1 349 ? 32.22663 58.19434 63.44826 1.000 26.09014 329 SER A C 1
ATOM 2375 O O . SER A 1 349 ? 32.87602 58.20865 64.48492 1.000 26.87479 329 SER A O 1
ATOM 2378 N N . PRO A 1 350 ? 32.41562 57.23016 62.54065 1.000 27.91758 330 PRO A N 1
ATOM 2379 C CA . PRO A 1 350 ? 33.36530 56.14918 62.84218 1.000 27.36291 330 PRO A CA 1
ATOM 2380 C C . PRO A 1 350 ? 34.81657 56.61155 62.87918 1.000 27.89695 330 PRO A C 1
ATOM 2381 O O . PRO A 1 350 ? 35.68225 55.84372 63.33015 1.000 34.00453 330 PRO A O 1
ATOM 2385 N N . HIS A 1 351 ? 35.09826 57.85481 62.49894 1.000 26.04453 331 HIS A N 1
ATOM 2386 C CA . HIS A 1 351 ? 36.44167 58.40090 62.49258 1.000 25.43547 331 HIS A CA 1
ATOM 2387 C C . HIS A 1 351 ? 36.63002 59.56999 63.46810 1.000 29.14893 331 HIS A C 1
ATOM 2388 O O . HIS A 1 351 ? 37.65697 60.24883 63.38874 1.000 28.43246 331 HIS A O 1
ATOM 2395 N N . ASP A 1 352 ? 35.68184 59.81315 64.41353 1.000 26.62852 332 ASP A N 1
ATOM 2396 C CA . ASP A 1 352 ? 35.93682 60.80924 65.46593 1.000 26.07963 332 ASP A CA 1
ATOM 2397 C C . ASP A 1 352 ? 35.27845 60.42807 66.78888 1.000 28.49311 332 ASP A C 1
ATOM 2398 O O . ASP A 1 352 ? 34.94748 61.31439 67.59062 1.000 25.13494 332 ASP A O 1
ATOM 2403 N N . ARG A 1 353 ? 35.13499 59.12142 67.06476 1.000 23.98128 333 ARG A N 1
ATOM 2404 C CA . ARG A 1 353 ? 34.49125 58.70647 68.30211 1.000 23.30257 333 ARG A CA 1
ATOM 2405 C C . ARG A 1 353 ? 35.28844 59.11972 69.54143 1.000 25.45280 333 ARG A C 1
ATOM 2406 O O . ARG A 1 353 ? 34.69048 59.26554 70.61375 1.000 25.56163 333 ARG A O 1
ATOM 2414 N N . ASN A 1 354 ? 36.60782 59.30848 69.43750 1.000 25.59834 334 ASN A N 1
ATOM 2415 C CA . ASN A 1 354 ? 37.38687 59.68067 70.61339 1.000 26.01667 334 ASN A CA 1
ATOM 2416 C C . ASN A 1 354 ? 37.50165 61.18485 70.80177 1.000 25.64841 334 ASN A C 1
ATOM 2417 O O . ASN A 1 354 ? 38.19225 61.62371 71.73256 1.000 26.08575 334 ASN A O 1
ATOM 2422 N N . ILE A 1 355 ? 36.89611 61.98062 69.92122 1.000 24.04647 335 ILE A N 1
ATOM 2423 C CA . ILE A 1 355 ? 36.95400 63.43638 70.02765 1.000 25.03226 335 ILE A CA 1
ATOM 2424 C C . ILE A 1 355 ? 35.81524 63.89985 70.92783 1.000 24.79111 335 ILE A C 1
ATOM 2425 O O . ILE A 1 355 ? 34.64368 63.62401 70.64709 1.000 23.56031 335 ILE A O 1
ATOM 2430 N N . LEU A 1 356 ? 36.16030 64.62459 71.99676 1.000 23.16633 336 LEU A N 1
ATOM 2431 C CA . LEU A 1 356 ? 35.18233 65.22223 72.90466 1.000 22.59981 336 LEU A CA 1
ATOM 2432 C C . LEU A 1 356 ? 34.97061 66.67333 72.46125 1.000 21.34630 336 LEU A C 1
ATOM 2433 O O . LEU A 1 356 ? 35.89804 67.49349 72.53461 1.000 23.72866 336 LEU A O 1
ATOM 2438 N N . TYR A 1 357 ? 33.75560 66.99841 72.01875 1.000 22.13266 337 TYR A N 1
ATOM 2439 C CA . TYR A 1 357 ? 33.42027 68.35286 71.58626 1.000 21.82482 337 TYR A CA 1
ATOM 2440 C C . TYR A 1 357 ? 32.84566 69.10751 72.77938 1.000 23.76129 337 TYR A C 1
ATOM 2441 O O . TYR A 1 357 ? 31.97681 68.58007 73.47263 1.000 24.24136 337 TYR A O 1
ATOM 2450 N N . VAL A 1 358 ? 33.37785 70.30358 73.04895 1.000 20.20401 338 VAL A N 1
ATOM 2451 C CA . VAL A 1 358 ? 33.10963 71.04313 74.28526 1.000 21.41619 338 VAL A CA 1
ATOM 2452 C C . VAL A 1 358 ? 32.51221 72.39129 73.91493 1.000 20.62808 338 VAL A C 1
ATOM 2453 O O . VAL A 1 358 ? 33.08311 73.12633 73.11089 1.000 22.24663 338 VAL A O 1
ATOM 2457 N N . THR A 1 359 ? 31.37194 72.72002 74.50749 1.000 20.12688 339 THR A N 1
ATOM 2458 C CA . THR A 1 359 ? 30.78189 74.04476 74.34053 1.000 18.79798 339 THR A CA 1
ATOM 2459 C C . THR A 1 359 ? 31.23151 74.93427 75.48621 1.000 19.02831 339 THR A C 1
ATOM 2460 O O . THR A 1 359 ? 31.59021 74.44636 76.56030 1.000 19.86173 339 THR A O 1
ATOM 2464 N N . GLY A 1 360 ? 31.18067 76.24852 75.24291 1.000 19.80554 340 GLY A N 1
ATOM 2465 C CA . GLY A 1 360 ? 31.53702 77.20077 76.29057 1.000 18.33611 340 GLY A CA 1
ATOM 2466 C C . GLY A 1 360 ? 30.91680 78.56332 76.05527 1.000 18.70617 340 GLY A C 1
ATOM 2467 O O . GLY A 1 360 ? 30.34509 78.85216 75.00184 1.000 20.37611 340 GLY A O 1
ATOM 2468 N N . ASN A 1 361 ? 31.03613 79.41985 77.08583 1.000 20.15785 341 ASN A N 1
ATOM 2469 C CA . ASN A 1 361 ? 30.33728 80.69501 77.00095 1.000 19.36692 341 ASN A CA 1
ATOM 2470 C C . ASN A 1 361 ? 31.13698 81.90181 77.47377 1.000 20.75299 341 ASN A C 1
ATOM 2471 O O . ASN A 1 361 ? 30.55256 82.98007 77.58665 1.000 21.67683 341 ASN A O 1
ATOM 2476 N N . MET A 1 362 ? 32.44137 81.78850 77.70829 1.000 22.22259 342 MET A N 1
ATOM 2477 C CA . MET A 1 362 ? 33.18744 82.98340 78.11061 1.000 22.28328 342 MET A CA 1
ATOM 2478 C C . MET A 1 362 ? 34.37237 83.24515 77.18874 1.000 24.68550 342 MET A C 1
ATOM 2479 O O . MET A 1 362 ? 34.99867 82.31389 76.66231 1.000 23.44918 342 MET A O 1
ATOM 2484 N N . GLY A 1 363 ? 34.67387 84.53843 77.01832 1.000 23.93025 343 GLY A N 1
ATOM 2485 C CA . GLY A 1 363 ? 35.76257 84.98782 76.15460 1.000 24.28004 343 GLY A CA 1
ATOM 2486 C C . GLY A 1 363 ? 37.05533 85.16965 76.92856 1.000 31.15370 343 GLY A C 1
ATOM 2487 O O . GLY A 1 363 ? 38.13838 85.19625 76.33551 1.000 32.72019 343 GLY A O 1
ATOM 2488 N N . GLU A 1 364 ? 36.94475 85.30625 78.24524 1.000 25.92661 344 GLU A N 1
ATOM 2489 C CA . GLU A 1 364 ? 38.08381 85.41775 79.15488 1.000 28.63713 344 GLU A CA 1
ATOM 2490 C C . GLU A 1 364 ? 37.71010 84.78948 80.48601 1.000 30.52537 344 GLU A C 1
ATOM 2491 O O . GLU A 1 364 ? 36.53028 84.67149 80.82456 1.000 27.22252 344 GLU A O 1
ATOM 2497 N N . ILE A 1 365 ? 38.72773 84.42940 81.27026 1.000 26.54378 345 ILE A N 1
ATOM 2498 C CA . ILE A 1 365 ? 38.52256 83.99697 82.64447 1.000 27.50648 345 ILE A CA 1
ATOM 2499 C C . ILE A 1 365 ? 37.96101 85.16219 83.45012 1.000 30.18309 345 ILE A C 1
ATOM 2500 O O . ILE A 1 365 ? 38.59843 86.20966 83.53501 1.000 31.50781 345 ILE A O 1
ATOM 2505 N N . PRO A 1 366 ? 36.79374 85.04026 84.05228 1.000 34.82337 346 PRO A N 1
ATOM 2506 C CA . PRO A 1 366 ? 36.20566 86.18799 84.74840 1.000 36.86744 346 PRO A CA 1
ATOM 2507 C C . PRO A 1 366 ? 36.81342 86.39547 86.13106 1.000 35.23679 346 PRO A C 1
ATOM 2508 O O . PRO A 1 366 ? 37.15519 85.44473 86.83687 1.000 38.99967 346 PRO A O 1
ATOM 2512 N N . VAL A 1 367 ? 36.93068 87.67591 86.50904 1.000 39.21353 347 VAL A N 1
ATOM 2513 C CA . VAL A 1 367 ? 37.36999 88.03339 87.85994 1.000 39.56334 347 VAL A CA 1
ATOM 2514 C C . VAL A 1 367 ? 36.38320 87.50291 88.89660 1.000 37.90267 347 VAL A C 1
ATOM 2515 O O . VAL A 1 367 ? 36.76518 86.92842 89.92248 1.000 40.53526 347 VAL A O 1
ATOM 2519 N N . ASP A 1 368 ? 35.09571 87.70696 88.64480 1.000 31.38302 348 ASP A N 1
ATOM 2520 C CA . ASP A 1 368 ? 34.00838 87.20746 89.46553 1.000 30.32373 348 ASP A CA 1
ATOM 2521 C C . ASP A 1 368 ? 32.78051 87.16672 88.56937 1.000 28.95781 348 ASP A C 1
ATOM 2522 O O . ASP A 1 368 ? 32.80647 87.65634 87.43852 1.000 30.84036 348 ASP A O 1
ATOM 2527 N N . ILE A 1 369 ? 31.68921 86.61196 89.09620 1.000 30.01522 349 ILE A N 1
ATOM 2528 C CA . ILE A 1 369 ? 30.52235 86.44502 88.23629 1.000 27.65412 349 ILE A CA 1
ATOM 2529 C C . ILE A 1 369 ? 29.82908 87.75570 87.90172 1.000 27.48186 349 ILE A C 1
ATOM 2530 O O . ILE A 1 369 ? 29.01249 87.76285 86.99084 1.000 26.72507 349 ILE A O 1
ATOM 2535 N N . GLU A 1 370 ? 30.15827 88.87856 88.55503 1.000 26.71886 350 GLU A N 1
ATOM 2536 C CA . GLU A 1 370 ? 29.59477 90.17131 88.17039 1.000 29.34551 350 GLU A CA 1
ATOM 2537 C C . GLU A 1 370 ? 30.35030 90.85779 87.03744 1.000 29.59247 350 GLU A C 1
ATOM 2538 O O . GLU A 1 370 ? 29.92160 91.92646 86.58973 1.000 30.22529 350 GLU A O 1
ATOM 2544 N N . HIS A 1 371 ? 31.44095 90.27356 86.54926 1.000 27.94049 351 HIS A N 1
ATOM 2545 C CA . HIS A 1 371 ? 32.21817 90.85733 85.45116 1.000 29.80066 351 HIS A CA 1
ATOM 2546 C C . HIS A 1 371 ? 32.55541 89.82542 84.39223 1.000 30.60061 351 HIS A C 1
ATOM 2547 O O . HIS A 1 371 ? 33.69638 89.71615 83.93543 1.000 31.79507 351 HIS A O 1
ATOM 2554 N N . VAL A 1 372 ? 31.55045 89.08094 83.95199 1.000 27.72945 352 VAL A N 1
ATOM 2555 C CA . VAL A 1 372 ? 31.72683 88.03974 82.94790 1.000 25.95535 352 VAL A CA 1
ATOM 2556 C C . VAL A 1 372 ? 31.72860 88.66182 81.55886 1.000 24.36118 352 VAL A C 1
ATOM 2557 O O . VAL A 1 372 ? 30.86311 89.48310 81.22322 1.000 31.33265 352 VAL A O 1
ATOM 2561 N N . HIS A 1 373 ? 32.69244 88.25545 80.72912 1.000 24.96618 353 HIS A N 1
ATOM 2562 C CA . HIS A 1 373 ? 32.72256 88.61909 79.31623 1.000 23.17103 353 HIS A CA 1
ATOM 2563 C C . HIS A 1 373 ? 32.24164 87.39920 78.53381 1.000 23.98569 353 HIS A C 1
ATOM 2564 O O . HIS A 1 373 ? 33.02317 86.48572 78.26334 1.000 24.75080 353 HIS A O 1
ATOM 2571 N N . LEU A 1 374 ? 30.95335 87.38731 78.18184 1.000 22.99363 354 LEU A N 1
ATOM 2572 C CA . LEU A 1 374 ? 30.39919 86.23847 77.45704 1.000 21.51610 354 LEU A CA 1
ATOM 2573 C C . LEU A 1 374 ? 30.97534 86.15821 76.05095 1.000 21.90339 354 LEU A C 1
ATOM 2574 O O . LEU A 1 374 ? 31.13108 87.17213 75.36207 1.000 22.19813 354 LEU A O 1
ATOM 2579 N N . LYS A 1 375 ? 31.24962 84.93457 75.60661 1.000 21.60025 355 LYS A N 1
ATOM 2580 C CA . LYS A 1 375 ? 31.56192 84.67192 74.20314 1.000 21.93374 355 LYS A CA 1
ATOM 2581 C C . LYS A 1 375 ? 31.40025 83.17666 73.97328 1.000 20.70935 355 LYS A C 1
ATOM 2582 O O . LYS A 1 375 ? 32.06093 82.37509 74.63578 1.000 22.14438 355 LYS A O 1
ATOM 2588 N N . GLY A 1 376 ? 30.50639 82.79702 73.07000 1.000 19.62529 356 GLY A N 1
ATOM 2589 C CA . GLY A 1 376 ? 30.27231 81.38185 72.83841 1.000 21.45886 356 GLY A CA 1
ATOM 2590 C C . GLY A 1 376 ? 31.40410 80.75641 72.04322 1.000 21.96132 356 GLY A C 1
ATOM 2591 O O . GLY A 1 376 ? 32.03865 81.40851 71.21788 1.000 23.25085 356 GLY A O 1
ATOM 2592 N N . TRP A 1 377 ? 31.65639 79.47158 72.29558 1.000 22.28291 357 TRP A N 1
ATOM 2593 C CA . TRP A 1 377 ? 32.69238 78.76151 71.53839 1.000 19.48782 357 TRP A CA 1
ATOM 2594 C C . TRP A 1 377 ? 32.43656 77.26782 71.57877 1.000 21.94463 357 TRP A C 1
ATOM 2595 O O . TRP A 1 377 ? 31.70751 76.75524 72.44280 1.000 21.77079 357 TRP A O 1
ATOM 2606 N N . VAL A 1 378 ? 33.05871 76.56573 70.61958 1.000 21.28361 358 VAL A N 1
ATOM 2607 C CA . VAL A 1 378 ? 33.12024 75.11008 70.62661 1.000 19.97223 358 VAL A CA 1
ATOM 2608 C C . VAL A 1 378 ? 34.55828 74.71545 70.34643 1.000 20.43588 358 VAL A C 1
ATOM 2609 O O . VAL A 1 378 ? 35.15987 75.22400 69.38379 1.000 23.00541 358 VAL A O 1
ATOM 2613 N N . ARG A 1 379 ? 35.08356 73.80779 71.15968 1.000 21.35330 359 ARG A N 1
ATOM 2614 C CA . ARG A 1 379 ? 36.42591 73.25512 71.02856 1.000 23.40719 359 ARG A CA 1
ATOM 2615 C C . ARG A 1 379 ? 36.31682 71.74888 70.87609 1.000 27.83886 359 ARG A C 1
ATOM 2616 O O . ARG A 1 379 ? 35.25258 71.15453 71.10026 1.000 24.84894 359 ARG A O 1
ATOM 2624 N N . ALA A 1 380 ? 37.41743 71.13197 70.44374 1.000 23.11318 360 ALA A N 1
ATOM 2625 C CA . ALA A 1 380 ? 37.47540 69.68047 70.30534 1.000 21.96556 360 ALA A CA 1
ATOM 2626 C C . ALA A 1 380 ? 38.70695 69.16105 71.02949 1.000 24.66854 360 ALA A C 1
ATOM 2627 O O . ALA A 1 380 ? 39.81301 69.65620 70.79835 1.000 26.23274 360 ALA A O 1
ATOM 2629 N N . ILE A 1 381 ? 38.51350 68.16907 71.89318 1.000 24.32351 361 ILE A N 1
ATOM 2630 C CA . ILE A 1 381 ? 39.59468 67.56439 72.67183 1.000 26.08374 361 ILE A CA 1
ATOM 2631 C C . ILE A 1 381 ? 39.77898 66.12355 72.20217 1.000 27.09271 361 ILE A C 1
ATOM 2632 O O . ILE A 1 381 ? 38.81666 65.35226 72.12908 1.000 25.30833 361 ILE A O 1
ATOM 2637 N N . ASP A 1 382 ? 41.01214 65.74567 71.89453 1.000 26.34974 362 ASP A N 1
ATOM 2638 C CA . ASP A 1 382 ? 41.27146 64.37911 71.45244 1.000 28.42626 362 ASP A CA 1
ATOM 2639 C C . ASP A 1 382 ? 41.64007 63.51725 72.65808 1.000 28.88137 362 ASP A C 1
ATOM 2640 O O . ASP A 1 382 ? 42.73363 63.65888 73.22816 1.000 30.07543 362 ASP A O 1
ATOM 2645 N N . THR A 1 383 ? 40.73789 62.61875 73.04906 1.000 27.20813 363 THR A N 1
ATOM 2646 C CA . THR A 1 383 ? 40.93898 61.79356 74.23554 1.000 24.86179 363 THR A CA 1
ATOM 2647 C C . THR A 1 383 ? 41.68178 60.50043 73.93211 1.000 27.72411 363 THR A C 1
ATOM 2648 O O . THR A 1 383 ? 41.84132 59.67570 74.83845 1.000 29.55663 363 THR A O 1
ATOM 2652 N N . THR A 1 384 ? 42.11610 60.30139 72.68570 1.000 31.60369 364 THR A N 1
ATOM 2653 C CA . THR A 1 384 ? 42.74742 59.04240 72.30318 1.000 31.16260 364 THR A CA 1
ATOM 2654 C C . THR A 1 384 ? 43.87728 58.68604 73.25680 1.000 31.39776 364 THR A C 1
ATOM 2655 O O . THR A 1 384 ? 44.76992 59.49781 73.51375 1.000 33.38731 364 THR A O 1
ATOM 2659 N N . GLY A 1 385 ? 43.81215 57.47783 73.79573 1.000 36.68841 365 GLY A N 1
ATOM 2660 C CA . GLY A 1 385 ? 44.86655 56.96834 74.63901 1.000 39.53627 365 GLY A CA 1
ATOM 2661 C C . GLY A 1 385 ? 44.72673 57.31553 76.09681 1.000 39.88964 365 GLY A C 1
ATOM 2662 O O . GLY A 1 385 ? 45.58051 56.91622 76.89386 1.000 43.31417 365 GLY A O 1
ATOM 2663 N N . PHE A 1 386 ? 43.69637 58.06344 76.47469 1.000 35.13684 366 PHE A N 1
ATOM 2664 C CA . PHE A 1 386 ? 43.46314 58.30581 77.88753 1.000 35.71690 366 PHE A CA 1
ATOM 2665 C C . PHE A 1 386 ? 42.81103 57.07582 78.48712 1.000 34.83760 366 PHE A C 1
ATOM 2666 O O . PHE A 1 386 ? 41.88777 56.50197 77.90220 1.000 44.55198 366 PHE A O 1
ATOM 2674 N N . HIS A 1 387 ? 43.27428 56.68607 79.67219 1.000 49.46185 367 HIS A N 1
ATOM 2675 C CA . HIS A 1 387 ? 42.71580 55.51862 80.33644 1.000 56.34964 367 HIS A CA 1
ATOM 2676 C C . HIS A 1 387 ? 43.01870 55.59735 81.82545 1.000 44.07884 367 HIS A C 1
ATOM 2677 O O . HIS A 1 387 ? 43.97471 56.25704 82.24912 1.000 50.86269 367 HIS A O 1
ATOM 2684 N N . PHE A 1 388 ? 42.17846 54.92759 82.60602 1.000 55.97723 368 PHE A N 1
ATOM 2685 C CA . PHE A 1 388 ? 42.33447 54.86171 84.05328 1.000 61.05338 368 PHE A CA 1
ATOM 2686 C C . PHE A 1 388 ? 42.97621 53.52746 84.46865 1.000 70.11503 368 PHE A C 1
ATOM 2687 O O . PHE A 1 388 ? 42.38785 52.45243 84.29351 1.000 61.82514 368 PHE A O 1
#

Foldseek 3Di:
DDFQFDKFFADWFDWLKWWFEWDAALVFWIWIFIFPPATFIWIFPPSVDPHTDIGTQDTPVVQARHWAEKEAFPHQKIKIKHFYWLHSDLPTAGDAQRIFIKMWHCDDPVRVPRTDIGTQEGDRPFRAWAEWEAQPVHRQKIKTKGWAAPDGDGPPDDPRHIDWIFIKMARSVRRDMDTQGTDDCQQAAPCQVHHDGAWHYWYADDQKIWTHTQHFQFIWIFGADNRRHGDPVGDIDTQAGDPWRWAYWDDDLPPHGWIWTDTAQFIWIAHSNHDIDTNAGPPTPNDNVRGAWNYWDFGNDPPTSQKIKIWGFAPTHDPDSVGTTTMITIMIGRCPPDDD

InterPro domains:
  IPR011042 Six-bladed beta-propeller, TolB-like [G3DSA:2.120.10.30] (30-179)
  IPR011042 Six-bladed beta-propeller, TolB-like [G3DSA:2.120.10.30] (189-364)
  IPR052998 Hetero-Diels-Alderase-like [PTHR42060] (8-361)

Sequence (340 aa):
VKLPLPQRLLHDWANGSWVENISVRPNGNLLVSTSTPDGSVWQIKEPWKDQPEVELVYNFDQWVDRLIGIGETTPDKYVVVGSRFYSTDPMSSHVDRTFAAMELDFSGSANKDKPAVRLIAWFPDAHLLQGVAALPWDRTKVLISDQYLLRPRAAPQKDWTPARGQVWTLDTVTGAHEVVFANDTALDTTYRHGYDVGINGIKIRRDWLYWVNSDDGNIYRLKIDKTGHAVPPAKPEVVAFQDTIWDDFTFGPEHEDTIWATGFNAIFAASPQGKVVTVNGVGTSDNGIMPGPTACAFGRSPHDRNILYVTGNMGEIPVDIEHVHLKGWVRAIDTTGFHF

Organism: NCBI:txid2011797

B-factor: mean 29.45, std 11.59, range [13.66, 92.76]

Secondary structure (DSSP, 8-state):
--SSPPEEEEEEEEET-EEEEEEE-TTS-EEEEEEESS-EEEEESSTTSSS--EEEEEE-TTT-SEEEEEEE-STTEEEEEEE-BS-SSTTPPBPTT--EEEEEE--STTTSSS-EEEEEEE-TT-S-EEEEEEETTEEEEEEEEE-SBSS--SSSP---PBPPPEEEEEETTT--EEEEEE--GGG---STTSS--SEEEEEEETTEEEEEETTTSEEEEEEB-TTSPBPTT---EEEEE-SS----EEE-STT---EEEE-SSEEEEE-TT--EEEEEEBTBTTTTSS-SEEEEEE--STT-TTEEEEEEEESS--SSGGG--EEEEEEEEE-TT---

Nearest PDB structures (foldseek):
  7x2x-assembly1_A  TM=1.003E+00  e=4.661E-68  Leptobacillium sp.
  7x36-assembly1_B  TM=9.819E-01  e=1.333E-49  Penicillium janthinellum
  2p4o-assembly1_A  TM=8.852E-01  e=3.492E-15  Nostoc punctiforme PCC 73102
  8dk0-assembly1_A  TM=7.434E-01  e=1.014E-08  Rhodopseudomonas palustris CGA009
  7oya-assembly1_g2  TM=5.294E-01  e=8.169E-06  Danio rerio

Solvent-accessible surface area: 13884 Å² total; per-residue (Å²): 131,153,58,23,5,90,47,78,71,14,60,54,28,75,134,36,4,47,0,10,11,11,10,11,5,58,55,0,15,0,0,0,0,3,2,0,88,47,0,1,0,64,9,0,73,83,0,78,88,118,147,12,101,28,66,95,30,75,60,0,86,129,28,1,51,7,0,11,0,7,6,35,3,36,80,12,61,0,0,0,0,0,0,68,21,92,55,85,76,43,61,16,3,0,39,52,143,33,3,0,0,0,9,0,22,0,38,53,119,96,30,88,107,161,20,50,31,97,49,19,10,123,1,49,99,2,37,10,0,11,2,9,10,18,0,68,106,47,88,42,58,0,0,0,0,0,0,32,1,65,102,0,118,55,93,98,23,171,60,40,52,44,4,115,0,23,0,19,20,0,27,8,109,99,13,63,63,96,53,11,20,33,104,33,104,6,0,23,5,105,46,174,43,36,94,18,16,0,0,13,0,1,53,22,42,153,63,44,0,15,0,0,0,2,2,27,0,25,0,18,57,2,72,5,55,153,50,0,64,17,61,116,128,36,160,14,79,78,21,4,114,58,112,12,59,1,26,4,0,17,29,0,13,98,165,89,62,15,5,2,1,0,5,114,6,2,0,12,0,2,4,72,159,26,126,30,31,36,0,0,0,68,70,22,88,26,99,33,76,0,9,9,6,4,0,4,15,18,1,93,8,132,121,5,80,52,34,0,0,0,0,0,10,33,30,93,69,19,138,59,84,125,110,23,105,10,45,0,5,0,28,5,0,51,4,88,45,29,130,96

Radius of gyration: 18.18 Å; Cα contacts (8 Å, |Δi|>4): 1015; chains: 1; bounding box: 49×42×46 Å